Protein AF-A0A2D6USR3-F1 (afdb_monomer)

Solvent-accessible surface area (backbone atoms only — not comparable to full-atom values): 15181 Å² total; per-residue (Å²): 109,71,67,58,55,49,42,59,70,71,71,44,87,69,80,58,85,51,89,88,81,90,84,83,70,49,54,49,96,75,74,22,49,36,39,38,52,48,50,67,69,40,61,90,78,62,86,71,79,65,45,84,34,80,53,67,56,25,58,6,35,78,15,49,34,66,53,66,80,40,99,86,39,87,58,66,42,26,39,26,40,35,31,23,39,42,75,86,50,50,76,50,47,67,94,56,90,71,53,74,65,41,48,50,46,14,43,49,51,52,50,47,47,48,44,33,36,44,72,70,63,62,48,56,65,92,35,44,36,82,41,56,40,48,74,63,85,53,54,36,36,48,38,38,77,75,58,28,28,24,29,34,38,27,16,50,60,89,43,70,74,48,97,85,47,85,56,46,66,62,49,79,98,39,96,60,65,44,69,72,48,50,22,60,56,31,68,31,62,69,33,28,52,44,8,36,43,46,58,50,51,43,51,53,45,37,50,40,60,75,28,62,47,85,76,77,74,76,82,76,74,91,77,89,85,80,87,86,75,92,79,89,69,94,74,94,79,80,70,73,56,62,63,50,48,50,56,50,48,56,58,53,62,64,77,71,63,132

Structure (mmCIF, N/CA/C/O backbone):
data_AF-A0A2D6USR3-F1
#
_entry.id   AF-A0A2D6USR3-F1
#
loop_
_atom_site.group_PDB
_atom_site.id
_atom_site.type_symbol
_atom_site.label_atom_id
_atom_site.label_alt_id
_atom_site.label_comp_id
_atom_site.label_asym_id
_atom_site.label_entity_id
_atom_site.label_seq_id
_atom_site.pdbx_PDB_ins_code
_atom_site.Cartn_x
_atom_site.Cartn_y
_atom_site.Cart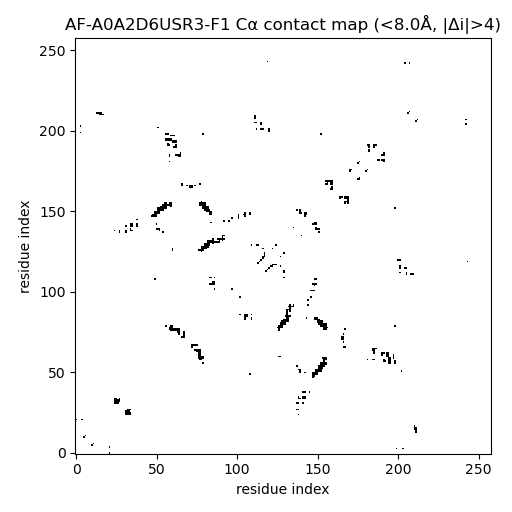n_z
_atom_site.occupancy
_atom_site.B_iso_or_equiv
_atom_site.auth_seq_id
_atom_site.auth_comp_id
_atom_site.auth_asym_id
_atom_site.auth_atom_id
_atom_site.pdbx_PDB_model_num
ATOM 1 N N . MET A 1 1 ? -7.080 -7.555 -4.052 1.00 87.19 1 MET A N 1
ATOM 2 C CA . MET A 1 1 ? -8.229 -7.788 -3.142 1.00 87.19 1 MET A CA 1
ATOM 3 C C . MET A 1 1 ? -8.674 -9.254 -3.069 1.00 87.19 1 MET A C 1
ATOM 5 O O . MET A 1 1 ? -8.482 -9.857 -2.022 1.00 87.19 1 MET A O 1
ATOM 9 N N . LEU A 1 2 ? -9.246 -9.851 -4.128 1.00 90.94 2 LEU A N 1
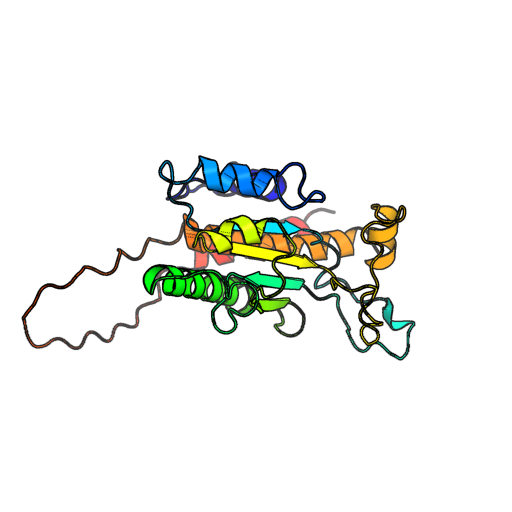ATOM 10 C CA . LEU A 1 2 ? -9.821 -11.213 -4.052 1.00 90.94 2 LEU A CA 1
ATOM 11 C C . LEU A 1 2 ? -8.812 -12.297 -3.643 1.00 90.94 2 LEU A C 1
ATOM 13 O O . LEU A 1 2 ? -9.173 -13.212 -2.912 1.00 90.94 2 LEU A O 1
ATOM 17 N N . GLU A 1 3 ? -7.549 -12.169 -4.054 1.00 91.94 3 GLU A N 1
ATOM 18 C CA . GLU A 1 3 ? -6.501 -13.113 -3.645 1.00 91.94 3 GLU A CA 1
ATOM 19 C C . GLU A 1 3 ? -6.188 -13.036 -2.142 1.00 91.94 3 GLU A C 1
ATOM 21 O O . GLU A 1 3 ? -6.011 -14.069 -1.504 1.00 91.94 3 GLU A O 1
ATOM 26 N N . LEU A 1 4 ? -6.217 -11.838 -1.541 1.00 91.81 4 LEU A N 1
ATOM 27 C CA . LEU A 1 4 ? -6.092 -11.689 -0.084 1.00 91.81 4 LEU A CA 1
ATOM 28 C C . LEU A 1 4 ? -7.293 -12.318 0.629 1.00 91.81 4 LEU A C 1
ATOM 30 O O . LEU A 1 4 ? -7.118 -13.040 1.607 1.00 91.81 4 LEU A O 1
ATOM 34 N N . ALA A 1 5 ? -8.508 -12.101 0.117 1.00 92.44 5 ALA A N 1
ATOM 35 C CA . ALA A 1 5 ? -9.708 -12.723 0.671 1.00 92.44 5 ALA A CA 1
ATOM 36 C C . ALA A 1 5 ? -9.631 -14.256 0.603 1.00 92.44 5 ALA A C 1
ATOM 38 O O . ALA A 1 5 ? -9.915 -14.930 1.592 1.00 92.44 5 ALA A O 1
ATOM 39 N N . ARG A 1 6 ? -9.187 -14.819 -0.529 1.00 93.75 6 ARG A N 1
ATOM 40 C CA . ARG A 1 6 ? -8.942 -16.260 -0.678 1.00 93.75 6 ARG A CA 1
ATOM 41 C C . ARG A 1 6 ? -7.920 -16.754 0.347 1.00 93.75 6 ARG A C 1
ATOM 43 O O . ARG A 1 6 ? -8.196 -17.723 1.045 1.00 93.75 6 ARG A O 1
ATOM 50 N N . TYR A 1 7 ? -6.779 -16.077 0.469 1.00 91.50 7 TYR A N 1
ATOM 51 C CA . TYR A 1 7 ? -5.717 -16.439 1.408 1.00 91.50 7 TYR A CA 1
ATOM 52 C C . TYR A 1 7 ? -6.221 -16.496 2.859 1.00 91.50 7 TYR A C 1
ATOM 54 O O . TYR A 1 7 ? -6.115 -17.537 3.507 1.00 91.50 7 TYR A O 1
ATOM 62 N N . PHE A 1 8 ? -6.862 -15.431 3.346 1.00 90.12 8 PHE A N 1
ATOM 63 C CA . PHE A 1 8 ? -7.345 -15.376 4.731 1.00 90.12 8 PHE A CA 1
ATOM 64 C C . PHE A 1 8 ? -8.540 -16.289 5.018 1.00 90.12 8 PHE A C 1
ATOM 66 O O . PHE A 1 8 ? -8.782 -16.618 6.173 1.00 90.12 8 PHE A O 1
ATOM 73 N N . THR A 1 9 ? -9.287 -16.718 3.999 1.00 87.62 9 THR A N 1
ATOM 74 C CA . THR A 1 9 ? -10.432 -17.626 4.190 1.00 87.62 9 THR A CA 1
ATOM 75 C C . THR A 1 9 ? -10.084 -19.101 4.018 1.00 87.62 9 THR A C 1
ATOM 77 O O . THR A 1 9 ? -10.796 -19.948 4.554 1.00 87.62 9 THR A O 1
ATOM 80 N N . GLN A 1 10 ? -9.033 -19.428 3.259 1.00 90.69 10 GLN A N 1
ATOM 81 C CA . GLN A 1 10 ? -8.719 -20.811 2.881 1.00 90.69 10 GLN A CA 1
ATOM 82 C C . GLN A 1 10 ? -7.391 -21.317 3.444 1.00 90.69 10 GLN A C 1
ATOM 84 O O . GLN A 1 10 ? -7.274 -22.509 3.711 1.00 90.69 10 GLN A O 1
ATOM 89 N N . GLU A 1 11 ? -6.400 -20.441 3.617 1.00 85.50 11 GLU A N 1
ATOM 90 C CA . GLU A 1 11 ? -5.032 -20.836 3.985 1.00 85.50 11 GLU A CA 1
ATOM 91 C C . GLU A 1 11 ? -4.722 -20.539 5.457 1.00 85.50 11 GLU A C 1
ATOM 93 O O . GLU A 1 11 ? -3.958 -21.259 6.103 1.00 85.50 11 GLU A O 1
ATOM 98 N N . VAL A 1 12 ? -5.330 -19.488 6.012 1.00 86.56 12 VAL A N 1
ATOM 99 C CA . VAL A 1 12 ? -5.170 -19.116 7.421 1.00 86.56 12 VAL A CA 1
ATOM 100 C C . VAL A 1 12 ? -6.203 -19.863 8.264 1.00 86.56 12 VAL A C 1
ATOM 102 O O . VAL A 1 12 ? -7.405 -19.659 8.136 1.00 86.56 12 VAL A O 1
ATOM 105 N N . ALA A 1 13 ? -5.728 -20.760 9.131 1.00 83.38 13 ALA A N 1
ATOM 106 C CA . ALA A 1 13 ? -6.600 -21.587 9.969 1.00 83.38 13 ALA A CA 1
ATOM 107 C C . ALA A 1 13 ? -7.171 -20.841 11.189 1.00 83.38 13 ALA A C 1
ATOM 109 O O . ALA A 1 13 ? -8.224 -21.216 11.706 1.00 83.38 13 ALA A O 1
ATOM 110 N N . ALA A 1 14 ? -6.459 -19.822 11.678 1.00 86.44 14 ALA A N 1
ATOM 111 C CA . ALA A 1 14 ? -6.910 -18.996 12.790 1.00 86.44 14 ALA A CA 1
ATOM 112 C C . ALA A 1 14 ? -8.012 -18.031 12.334 1.00 86.44 14 ALA A C 1
ATOM 114 O O . ALA A 1 14 ? -8.038 -17.608 11.183 1.00 86.44 14 ALA A O 1
ATOM 115 N N . GLN A 1 15 ? -8.912 -17.671 13.247 1.00 87.12 15 GLN A N 1
ATOM 116 C CA . GLN A 1 15 ? -9.835 -16.559 13.026 1.00 87.12 15 GLN A CA 1
ATOM 117 C C . GLN A 1 15 ? -9.154 -15.252 13.448 1.00 87.12 15 GLN A C 1
ATOM 119 O O . GLN A 1 15 ? -8.452 -15.265 14.462 1.00 87.12 15 GLN A O 1
ATOM 124 N N . PRO A 1 16 ? -9.350 -14.150 12.708 1.00 88.81 16 PRO A N 1
ATOM 125 C CA . PRO A 1 16 ? -8.831 -12.854 13.115 1.00 88.81 16 PRO A CA 1
ATOM 126 C C . PRO A 1 16 ? -9.566 -12.351 14.360 1.00 88.81 16 PRO A C 1
ATOM 128 O O . PRO A 1 16 ? -10.760 -12.599 14.540 1.00 88.81 16 PRO A O 1
ATOM 131 N N . GLU A 1 17 ? -8.869 -11.584 15.193 1.00 89.62 17 GLU A N 1
ATOM 132 C CA . GLU A 1 17 ? -9.457 -10.888 16.344 1.00 89.62 17 GLU A CA 1
ATOM 133 C C . GLU A 1 17 ? -10.339 -9.703 15.919 1.00 89.62 17 GLU A C 1
ATOM 135 O O . GLU A 1 17 ? -11.156 -9.201 16.693 1.00 89.62 17 GLU A O 1
ATOM 140 N N . VAL A 1 18 ? -10.197 -9.268 14.665 1.00 89.25 18 VAL A N 1
ATOM 141 C CA . VAL A 1 18 ? -10.906 -8.132 14.071 1.00 89.25 18 VAL A CA 1
ATOM 142 C C . VAL A 1 18 ? -11.583 -8.542 12.767 1.00 89.25 18 VAL A C 1
ATOM 144 O O . VAL A 1 18 ? -11.221 -9.522 12.121 1.00 89.25 18 VAL A O 1
ATOM 147 N N . SER A 1 19 ? -12.591 -7.782 12.347 1.00 90.88 19 SER A N 1
ATOM 148 C CA . SER A 1 19 ? -13.259 -8.049 11.071 1.00 90.88 19 SER A CA 1
ATOM 149 C C . SER A 1 19 ? -12.387 -7.613 9.895 1.00 90.88 19 SER A C 1
ATOM 151 O O . SER A 1 19 ? -11.947 -6.467 9.841 1.00 90.88 19 SER A O 1
ATOM 153 N N . LEU A 1 20 ? -12.194 -8.506 8.922 1.00 92.62 20 LEU A N 1
ATOM 154 C CA . LEU A 1 20 ? -11.570 -8.172 7.642 1.00 92.62 20 LEU A CA 1
ATOM 155 C C . LEU A 1 20 ? -12.657 -7.771 6.641 1.00 92.62 20 LEU A C 1
ATOM 157 O O . LEU A 1 20 ? -13.536 -8.572 6.319 1.00 92.62 20 LEU A O 1
ATOM 161 N N . VAL A 1 21 ? -12.598 -6.532 6.152 1.00 91.62 21 VAL A N 1
ATOM 162 C CA . VAL A 1 21 ? -13.548 -5.989 5.171 1.00 91.62 21 VAL A CA 1
ATOM 163 C C . VAL A 1 21 ? -12.823 -5.763 3.850 1.00 91.62 21 VAL A C 1
ATOM 165 O O . VAL A 1 21 ? -11.827 -5.049 3.795 1.00 91.62 21 VAL A O 1
ATOM 168 N N . PHE A 1 22 ? -13.336 -6.366 2.780 1.00 92.38 22 PHE A N 1
ATOM 169 C CA . PHE A 1 22 ? -12.824 -6.197 1.422 1.00 92.38 22 PHE A CA 1
ATOM 170 C C . PHE A 1 22 ? -13.787 -5.300 0.641 1.00 92.38 22 PHE A C 1
ATOM 172 O O . PHE A 1 22 ? -14.919 -5.704 0.375 1.00 92.38 22 PHE A O 1
ATOM 179 N N . GLY A 1 23 ? -13.349 -4.081 0.322 1.00 90.12 23 GLY A N 1
ATOM 180 C CA . GLY A 1 23 ? -14.133 -3.078 -0.400 1.00 90.12 23 GLY A CA 1
ATOM 181 C C . GLY A 1 23 ? -13.565 -2.799 -1.789 1.00 90.12 23 GLY A C 1
ATOM 182 O O . GLY A 1 23 ? -12.350 -2.782 -1.970 1.00 90.12 23 GLY A O 1
ATOM 183 N N . ALA A 1 24 ? -14.455 -2.576 -2.753 1.00 93.19 24 ALA A N 1
ATOM 184 C CA . ALA A 1 24 ? -14.132 -2.025 -4.063 1.00 93.19 24 ALA A CA 1
ATOM 185 C C . ALA A 1 24 ? -14.945 -0.739 -4.223 1.00 93.19 24 ALA A C 1
ATOM 187 O O . ALA A 1 24 ? -16.176 -0.783 -4.141 1.00 93.19 24 ALA A O 1
ATOM 188 N N . TRP A 1 25 ? -14.255 0.388 -4.363 1.00 92.44 25 TRP A N 1
ATOM 189 C CA . TRP A 1 25 ? -14.880 1.702 -4.407 1.00 92.44 25 TRP A CA 1
ATOM 190 C C . TRP A 1 25 ? -15.354 2.027 -5.818 1.00 92.44 25 TRP A C 1
ATOM 192 O O . TRP A 1 25 ? -14.704 1.682 -6.802 1.00 92.44 25 TRP A O 1
ATOM 202 N N . ASP A 1 26 ? -16.521 2.656 -5.897 1.00 93.38 26 ASP A N 1
ATOM 203 C CA . ASP A 1 26 ? -17.062 3.181 -7.145 1.00 93.38 26 ASP A CA 1
ATOM 204 C C . ASP A 1 26 ? -16.703 4.666 -7.278 1.00 93.38 26 ASP A C 1
ATOM 206 O O . ASP A 1 26 ? -16.565 5.368 -6.268 1.00 93.38 26 ASP A O 1
ATOM 210 N N . SER A 1 27 ? -16.577 5.138 -8.519 1.00 92.00 27 SER A N 1
AT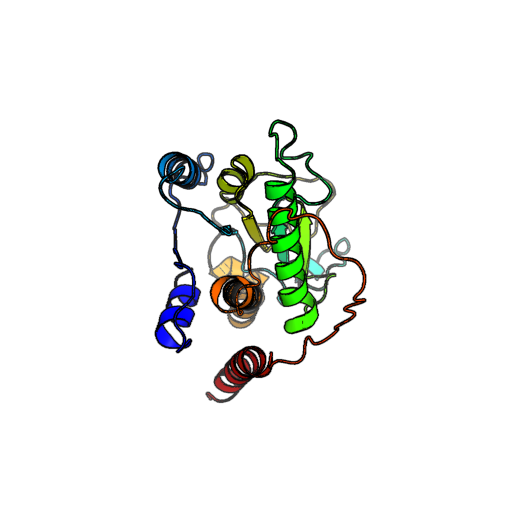OM 211 C CA . SER A 1 27 ? -16.313 6.548 -8.843 1.00 92.00 27 SER A CA 1
ATOM 212 C C . SER A 1 27 ? -15.062 7.149 -8.166 1.00 92.00 27 SER A C 1
ATOM 214 O O . SER A 1 27 ? -15.079 8.315 -7.766 1.00 92.00 27 SER A O 1
ATOM 216 N N . GLU A 1 28 ? -13.973 6.377 -8.045 1.00 91.25 28 GLU A N 1
ATOM 217 C CA . GLU A 1 28 ? -12.664 6.877 -7.575 1.00 91.25 28 GLU A CA 1
ATOM 218 C C . GLU A 1 28 ? -12.133 7.977 -8.507 1.00 91.25 28 GLU A C 1
ATOM 220 O O . GLU A 1 28 ? -11.898 9.104 -8.072 1.00 91.25 28 GLU A O 1
ATOM 225 N N . GLU A 1 29 ? -12.151 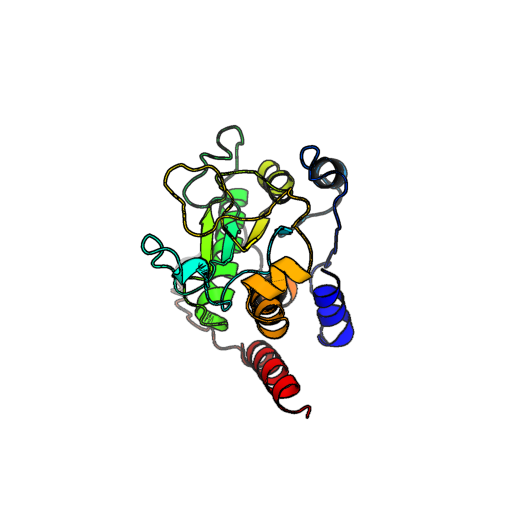7.707 -9.814 1.00 87.50 29 GLU A N 1
ATOM 226 C CA . GLU A 1 29 ? -11.702 8.620 -10.877 1.00 87.50 29 GLU A CA 1
ATOM 227 C C . GLU A 1 29 ? -12.559 9.903 -10.997 1.00 87.50 29 GLU A C 1
ATOM 229 O O . GLU A 1 29 ? -12.211 10.842 -11.713 1.00 87.50 29 GLU A O 1
ATOM 234 N N . GLU A 1 30 ? -13.694 9.967 -10.290 1.00 87.00 30 GLU A N 1
ATOM 235 C CA . GLU A 1 30 ? -14.554 11.154 -10.172 1.00 87.00 30 GLU A CA 1
ATOM 236 C C . GLU A 1 30 ? -14.403 11.858 -8.808 1.00 87.00 30 GLU A C 1
ATOM 238 O O . GLU A 1 30 ? -15.293 12.602 -8.378 1.00 87.00 30 GLU A O 1
ATOM 243 N N . GLY A 1 31 ? -13.283 11.622 -8.119 1.00 84.94 31 GLY A N 1
ATOM 244 C CA . GLY A 1 31 ? -12.919 12.270 -6.859 1.00 84.94 31 GLY A CA 1
ATOM 245 C C . GLY A 1 31 ? -13.149 11.429 -5.600 1.00 84.94 31 GLY A C 1
ATOM 246 O O . GLY A 1 31 ? -13.402 12.004 -4.542 1.00 84.94 31 GLY A O 1
ATOM 247 N N . GLY A 1 32 ? -13.087 10.096 -5.684 1.00 88.56 32 GLY A N 1
ATOM 248 C CA . GLY A 1 32 ? -13.119 9.217 -4.503 1.00 88.56 32 GLY A CA 1
ATOM 249 C C . GLY A 1 32 ? -14.494 9.089 -3.841 1.00 88.56 32 GLY A C 1
ATOM 250 O O . GLY A 1 32 ? -14.588 8.888 -2.627 1.00 88.56 32 GLY A O 1
ATOM 251 N N . GLN A 1 33 ? -15.584 9.251 -4.603 1.00 90.94 33 GLN A N 1
ATOM 252 C CA . GLN A 1 33 ? -16.932 9.391 -4.032 1.00 90.94 33 GLN A CA 1
ATOM 253 C C . GLN A 1 33 ? -17.379 8.145 -3.252 1.00 90.94 33 GLN A C 1
ATOM 255 O O . GLN A 1 33 ? -17.982 8.269 -2.183 1.00 90.94 33 GLN A O 1
ATOM 260 N N . GLY A 1 34 ? -17.072 6.941 -3.747 1.00 92.19 34 GLY A N 1
ATOM 261 C CA . GLY A 1 34 ? -17.437 5.690 -3.084 1.00 92.19 34 GLY A CA 1
ATOM 262 C C . GLY A 1 34 ? -16.781 5.530 -1.712 1.00 92.19 34 GLY A C 1
ATOM 263 O O . GLY A 1 34 ? -17.474 5.261 -0.725 1.00 92.19 34 GLY A O 1
ATOM 264 N N . ALA A 1 35 ? -15.464 5.741 -1.630 1.00 92.62 35 ALA A N 1
ATOM 265 C CA . ALA A 1 35 ? -14.731 5.686 -0.368 1.00 92.62 35 ALA A CA 1
ATOM 266 C C . ALA A 1 35 ? -15.190 6.787 0.599 1.00 92.62 35 ALA A C 1
ATOM 268 O O . ALA A 1 35 ? -15.411 6.519 1.783 1.00 92.62 35 ALA A O 1
ATOM 269 N N . GLN A 1 36 ? -15.417 8.004 0.094 1.00 91.69 36 GLN A N 1
ATOM 270 C CA . GLN A 1 36 ? -15.919 9.115 0.899 1.00 91.69 36 GLN A CA 1
ATOM 271 C C . GLN A 1 36 ? -17.281 8.796 1.532 1.00 91.69 36 GLN A C 1
ATOM 273 O O . GLN A 1 36 ? -17.434 8.902 2.750 1.00 91.69 36 GLN A O 1
ATOM 278 N N . LEU A 1 37 ? -18.252 8.339 0.737 1.00 90.88 37 LEU A N 1
ATOM 279 C CA . LEU A 1 37 ? -19.581 7.969 1.232 1.00 90.88 37 LEU A CA 1
ATOM 280 C C . LEU A 1 37 ? -19.522 6.819 2.242 1.00 90.88 37 LEU A C 1
ATOM 282 O O . LEU A 1 37 ? -20.258 6.818 3.235 1.00 90.88 37 LEU A O 1
ATOM 286 N N . PHE A 1 38 ? -18.646 5.836 2.019 1.00 90.25 38 PHE A N 1
ATOM 287 C CA . PHE A 1 38 ? -18.441 4.754 2.978 1.00 90.25 38 PHE A CA 1
ATOM 288 C C . PHE A 1 38 ? -17.947 5.291 4.317 1.00 90.25 38 PHE A C 1
ATOM 290 O O . PHE A 1 38 ? -18.542 4.997 5.351 1.00 90.25 38 PHE A O 1
ATOM 297 N N . VAL A 1 39 ? -16.899 6.110 4.311 1.00 90.31 39 VAL A N 1
ATOM 298 C CA . VAL A 1 39 ? -16.333 6.666 5.540 1.00 90.31 39 VAL A CA 1
ATOM 299 C C . VAL A 1 39 ? -17.355 7.547 6.266 1.00 90.31 39 VAL A C 1
ATOM 301 O O . VAL A 1 39 ? -17.523 7.426 7.480 1.00 90.31 39 VAL A O 1
ATOM 304 N N . GLU A 1 40 ? -18.084 8.394 5.542 1.00 86.94 40 GLU A N 1
ATOM 305 C CA . GLU A 1 40 ? -19.122 9.259 6.110 1.00 86.94 40 GLU A CA 1
ATOM 306 C C . GLU A 1 40 ? -20.278 8.463 6.736 1.00 86.94 40 GLU A C 1
ATOM 308 O O . GLU A 1 40 ? -20.765 8.831 7.806 1.00 86.94 40 GLU A O 1
ATOM 313 N N . SER A 1 41 ? -20.687 7.351 6.118 1.00 82.88 41 SER A N 1
ATOM 314 C CA . SER A 1 41 ? -21.786 6.502 6.606 1.00 82.88 41 SER A CA 1
ATOM 315 C C . SER A 1 41 ? -21.373 5.496 7.689 1.00 82.88 41 SER A C 1
ATOM 317 O O . SER A 1 41 ? -22.182 5.143 8.553 1.00 82.88 41 SER A O 1
ATOM 319 N N . ALA A 1 42 ? -20.118 5.038 7.676 1.00 73.94 42 ALA A N 1
ATOM 320 C CA . ALA A 1 42 ? -19.572 4.108 8.662 1.00 73.94 42 ALA A CA 1
ATOM 321 C C . ALA A 1 42 ? -19.245 4.790 10.000 1.00 73.94 42 ALA A C 1
ATOM 323 O O . ALA A 1 42 ? -19.213 4.119 11.040 1.00 73.94 42 ALA A O 1
ATOM 324 N N . ARG A 1 43 ? -19.026 6.114 9.996 1.00 64.75 43 ARG A N 1
ATOM 325 C CA . ARG A 1 43 ? -18.737 6.908 11.200 1.00 64.75 43 ARG A CA 1
ATOM 326 C C . ARG A 1 43 ? -19.767 6.633 12.303 1.00 64.75 43 ARG A C 1
ATOM 328 O O . ARG A 1 43 ? -20.957 6.890 12.156 1.00 64.75 43 ARG A O 1
ATOM 335 N N . GLY A 1 44 ? -19.276 6.122 13.434 1.00 63.66 44 GLY A N 1
ATOM 336 C CA . GLY A 1 44 ? -20.071 5.834 14.634 1.00 63.66 44 GLY A CA 1
ATOM 337 C C . GLY A 1 44 ? -20.673 4.427 14.709 1.00 63.66 44 GLY A C 1
ATOM 338 O O . GLY A 1 44 ? -21.125 4.040 15.783 1.00 63.66 44 GLY A O 1
ATOM 339 N N . ASN A 1 45 ? -20.631 3.647 13.623 1.00 73.31 45 ASN A N 1
ATOM 340 C CA . ASN A 1 45 ? -21.171 2.280 13.581 1.00 73.31 45 ASN A CA 1
ATOM 341 C C . ASN A 1 45 ? -20.087 1.195 13.671 1.00 73.31 45 ASN A C 1
ATOM 343 O O . ASN A 1 45 ? -20.388 0.059 14.034 1.00 73.31 45 ASN A O 1
ATOM 347 N N . ALA A 1 46 ? -18.835 1.534 13.356 1.00 77.75 46 ALA A N 1
ATOM 348 C CA . ALA A 1 46 ? -17.692 0.638 13.471 1.00 77.75 46 ALA A CA 1
ATOM 349 C C . ALA A 1 46 ? -16.396 1.419 13.735 1.00 77.75 46 ALA A C 1
ATOM 351 O O . ALA A 1 46 ? -16.254 2.572 13.323 1.00 77.75 46 ALA A O 1
ATOM 352 N N . THR A 1 47 ? -15.437 0.769 14.394 1.00 86.25 47 THR A N 1
ATOM 353 C CA . THR A 1 47 ? -14.061 1.261 14.523 1.00 86.25 47 THR A CA 1
ATOM 354 C C . THR A 1 47 ? -13.214 0.615 13.435 1.00 86.25 47 THR A C 1
ATOM 356 O O . THR A 1 47 ? -13.015 -0.598 13.444 1.00 86.25 47 THR A O 1
ATOM 359 N N . VAL A 1 48 ? -12.723 1.419 12.493 1.00 89.88 48 VAL A N 1
ATOM 360 C CA . VAL A 1 48 ? -11.796 0.966 11.449 1.00 89.88 48 VAL A C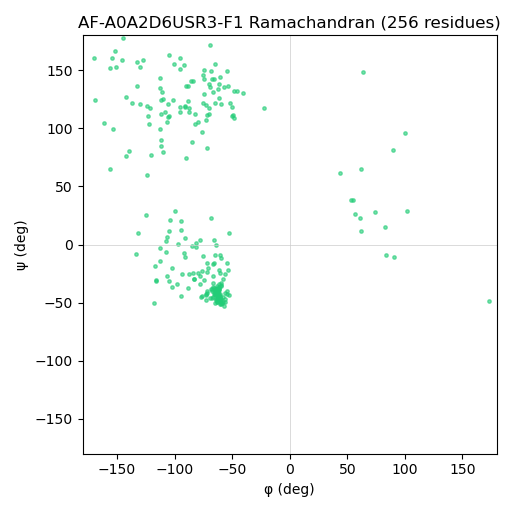A 1
ATOM 361 C C . VAL A 1 48 ? -10.372 1.163 11.960 1.00 89.88 48 VAL A C 1
ATOM 363 O O . VAL A 1 48 ? -9.986 2.288 12.266 1.00 89.88 48 VAL A O 1
ATOM 366 N N . LEU A 1 49 ? -9.608 0.075 12.078 1.00 91.44 49 LEU A N 1
ATOM 367 C CA . LEU A 1 49 ? -8.233 0.124 12.590 1.00 91.44 49 LEU A CA 1
ATOM 368 C C . LEU A 1 49 ? -7.243 0.658 11.558 1.00 91.44 49 LEU A C 1
ATOM 370 O O . LEU A 1 49 ? -6.390 1.475 11.890 1.00 91.44 49 LEU A O 1
ATOM 374 N N . ALA A 1 50 ? -7.361 0.183 10.321 1.00 94.75 50 ALA A N 1
ATOM 375 C CA . ALA A 1 50 ? -6.539 0.620 9.209 1.00 94.75 50 ALA A CA 1
ATOM 376 C C . ALA A 1 50 ? -7.258 0.381 7.876 1.00 94.75 50 ALA A C 1
ATOM 378 O O . ALA A 1 50 ? -8.056 -0.553 7.751 1.00 94.75 50 ALA A O 1
ATOM 379 N N . ASN A 1 51 ? -6.940 1.197 6.875 1.00 96.06 51 ASN A N 1
ATOM 380 C CA . ASN A 1 51 ? -7.300 0.973 5.479 1.00 96.06 51 ASN A CA 1
ATOM 381 C C . ASN A 1 51 ? -6.045 0.643 4.652 1.00 96.06 51 ASN A C 1
ATOM 383 O O . ASN A 1 51 ? -5.032 1.327 4.749 1.00 96.06 51 ASN A O 1
ATOM 387 N N . LEU A 1 52 ? -6.113 -0.417 3.847 1.00 96.81 52 LEU A N 1
ATOM 388 C CA . LEU A 1 52 ? -5.070 -0.776 2.890 1.00 96.81 52 LEU A CA 1
ATOM 389 C C . LEU A 1 52 ? -5.660 -0.582 1.492 1.00 96.81 52 LEU A C 1
ATOM 391 O O . LEU A 1 52 ? -6.429 -1.423 1.019 1.00 96.81 52 LEU A O 1
ATOM 395 N N . ASN A 1 53 ? -5.341 0.549 0.876 1.00 95.81 53 ASN A N 1
ATOM 396 C CA . ASN A 1 53 ? -5.773 0.924 -0.458 1.00 95.81 53 ASN A CA 1
ATOM 397 C C . ASN A 1 53 ? -4.766 0.440 -1.504 1.00 95.81 53 ASN A C 1
ATOM 399 O O . ASN A 1 53 ? -3.555 0.572 -1.327 1.00 95.81 53 ASN A O 1
ATOM 403 N N . PHE A 1 54 ? -5.267 -0.109 -2.603 1.00 94.56 54 PHE A N 1
ATOM 404 C CA . PHE A 1 54 ? -4.446 -0.633 -3.688 1.00 94.56 54 PHE A CA 1
ATOM 405 C C . PHE A 1 54 ? -4.837 0.069 -4.973 1.00 94.56 54 PHE A C 1
ATOM 407 O O . PHE A 1 54 ? -5.912 -0.202 -5.503 1.00 94.56 54 PHE A O 1
ATOM 414 N N . ASP A 1 55 ? -3.951 0.909 -5.489 1.00 91.19 55 ASP A N 1
ATOM 415 C CA . ASP A 1 55 ? -4.179 1.595 -6.750 1.00 91.19 55 ASP A CA 1
ATOM 416 C C . ASP A 1 55 ? -2.861 1.689 -7.528 1.00 91.19 55 ASP A C 1
ATOM 418 O O . ASP A 1 55 ? -1.824 2.082 -6.998 1.00 91.19 55 ASP A O 1
ATOM 422 N N . MET A 1 56 ? -2.904 1.229 -8.778 1.00 87.44 56 MET A N 1
ATOM 423 C CA . MET A 1 56 ? -1.750 1.090 -9.672 1.00 87.44 56 MET A CA 1
ATOM 424 C C . MET A 1 56 ? -0.587 0.219 -9.142 1.00 87.44 56 MET A C 1
ATOM 426 O O . MET A 1 56 ? 0.556 0.381 -9.558 1.00 87.44 56 MET A O 1
ATOM 430 N N . PHE A 1 57 ? -0.820 -0.750 -8.253 1.00 82.50 57 PHE A N 1
ATOM 431 C CA . PHE A 1 57 ? 0.244 -1.649 -7.773 1.00 82.50 57 PHE A CA 1
ATOM 432 C C . PHE A 1 57 ? 0.402 -2.877 -8.685 1.00 82.50 57 PHE A C 1
ATOM 434 O O . PHE A 1 57 ? -0.529 -3.655 -8.829 1.00 82.50 57 PHE A O 1
ATOM 441 N N . GLY A 1 58 ? 1.559 -3.067 -9.322 1.00 84.81 58 GLY A N 1
ATOM 442 C CA . GLY A 1 58 ? 1.807 -4.226 -10.192 1.00 84.81 58 GLY A CA 1
ATOM 443 C C . GLY A 1 58 ? 3.137 -4.147 -10.936 1.00 84.81 58 GLY A C 1
ATOM 444 O O . GLY A 1 58 ? 3.926 -5.089 -10.885 1.00 84.81 58 GLY A O 1
ATOM 445 N N . LEU A 1 59 ? 3.435 -3.005 -11.566 1.00 88.81 59 LEU A N 1
ATOM 446 C CA . LEU A 1 59 ? 4.814 -2.674 -11.947 1.00 88.81 59 LEU A CA 1
ATOM 447 C C . LEU A 1 59 ? 5.488 -2.029 -10.740 1.00 88.81 59 LEU A C 1
ATOM 449 O O . LEU A 1 59 ? 5.414 -0.827 -10.514 1.00 88.81 59 LEU A O 1
ATOM 453 N N . SER A 1 60 ? 6.063 -2.886 -9.918 1.00 90.62 60 SER A N 1
ATOM 454 C CA . SER A 1 60 ? 6.705 -2.553 -8.655 1.00 90.62 60 SER A CA 1
ATOM 455 C C . SER A 1 60 ? 7.791 -3.584 -8.378 1.00 90.62 60 SER A C 1
ATOM 457 O O . SER A 1 60 ? 7.821 -4.639 -9.021 1.00 90.62 60 SER A O 1
ATOM 459 N N . TYR A 1 61 ? 8.680 -3.315 -7.425 1.00 92.88 61 TYR A N 1
ATOM 460 C CA . TYR A 1 61 ? 9.741 -4.245 -7.044 1.00 92.88 61 TYR A CA 1
ATOM 461 C C . TYR A 1 61 ? 9.200 -5.683 -6.871 1.00 92.88 61 TYR A C 1
ATOM 463 O O . TYR A 1 61 ? 8.169 -5.866 -6.213 1.00 92.88 61 TYR A O 1
ATOM 471 N N . PRO A 1 62 ? 9.841 -6.718 -7.451 1.00 94.19 62 PRO A N 1
ATOM 472 C CA . PRO A 1 62 ? 11.173 -6.738 -8.064 1.00 94.19 62 PRO A CA 1
ATOM 473 C C . PRO A 1 62 ? 11.160 -6.638 -9.599 1.00 94.19 62 PRO A C 1
ATOM 475 O O . PRO A 1 62 ? 12.035 -7.196 -10.263 1.00 94.19 62 PRO A O 1
ATOM 478 N N . VAL A 1 63 ? 10.155 -5.996 -10.201 1.00 90.75 63 VAL A N 1
ATOM 479 C CA . VAL A 1 63 ? 10.110 -5.833 -11.659 1.00 90.75 63 VAL A CA 1
ATOM 480 C C . VAL A 1 63 ? 11.283 -4.953 -12.107 1.00 90.75 63 VAL A C 1
ATOM 482 O O . VAL A 1 63 ? 11.370 -3.810 -11.656 1.00 90.75 63 VAL A O 1
ATOM 485 N N . PRO A 1 64 ? 12.178 -5.436 -12.994 1.00 86.69 64 PRO A N 1
ATOM 486 C CA . PRO A 1 64 ? 13.276 -4.618 -13.493 1.00 86.69 64 PRO A CA 1
ATOM 487 C C . PRO A 1 64 ? 12.736 -3.412 -14.255 1.00 86.69 64 PRO A C 1
ATOM 489 O O . PRO A 1 64 ? 11.872 -3.577 -15.126 1.00 86.69 64 PRO A O 1
ATOM 492 N N . ASN A 1 65 ? 13.272 -2.226 -13.983 1.00 78.38 65 ASN A N 1
ATOM 493 C CA . ASN A 1 65 ? 12.920 -1.049 -14.755 1.00 78.38 65 ASN A CA 1
ATOM 494 C C . ASN A 1 65 ? 13.638 -1.110 -16.115 1.00 78.38 65 ASN A C 1
ATOM 496 O O . ASN A 1 65 ? 14.819 -0.799 -16.295 1.00 78.38 65 ASN A O 1
ATOM 500 N N . ARG A 1 66 ? 12.904 -1.588 -17.124 1.00 66.69 66 ARG A N 1
ATOM 501 C CA . ARG A 1 66 ? 13.394 -1.688 -18.506 1.00 66.69 66 ARG A CA 1
ATOM 502 C C . ARG A 1 66 ? 13.388 -0.344 -19.241 1.00 66.69 66 ARG A C 1
ATOM 504 O O . ARG A 1 66 ? 13.784 -0.308 -20.406 1.00 66.69 66 ARG A O 1
ATOM 511 N N . ALA A 1 67 ? 13.035 0.759 -18.566 1.00 55.22 67 ALA A N 1
ATOM 512 C CA . ALA A 1 67 ? 13.333 2.114 -19.031 1.00 55.22 67 ALA A CA 1
ATOM 513 C C . ALA A 1 67 ? 14.848 2.405 -19.107 1.00 55.22 67 ALA A C 1
ATOM 515 O O . ALA A 1 67 ? 15.238 3.444 -19.634 1.00 55.22 67 ALA A O 1
ATOM 516 N N . SER A 1 68 ? 15.705 1.440 -18.742 1.00 44.78 68 SER A N 1
ATOM 517 C CA . SER A 1 68 ? 17.147 1.362 -19.050 1.00 44.78 68 SER A CA 1
ATOM 518 C C . SER A 1 68 ? 17.543 1.493 -20.542 1.00 44.78 68 SER A C 1
ATOM 520 O O . SER A 1 68 ? 18.707 1.311 -20.899 1.00 44.78 68 SER A O 1
ATOM 522 N N . LEU A 1 69 ? 16.615 1.857 -21.435 1.00 45.03 69 LEU A N 1
ATOM 523 C CA . LEU A 1 69 ? 16.900 2.342 -22.792 1.00 45.03 69 LEU A CA 1
ATOM 524 C C . LEU A 1 69 ? 17.031 3.876 -22.883 1.00 45.03 69 LEU A C 1
ATOM 526 O O . LEU A 1 69 ? 17.436 4.379 -23.933 1.00 45.03 69 LEU A O 1
ATOM 530 N N . SER A 1 70 ? 16.731 4.619 -21.811 1.00 50.91 70 SER A N 1
ATOM 531 C CA . SER A 1 70 ? 17.031 6.047 -21.688 1.00 50.91 70 SER A CA 1
ATOM 532 C C . SER A 1 70 ? 18.282 6.243 -20.819 1.00 50.91 70 SER A C 1
ATOM 534 O O . SER A 1 70 ? 18.289 5.807 -19.671 1.00 50.91 70 SER A O 1
ATOM 536 N N . PRO A 1 71 ? 19.339 6.926 -21.299 1.00 53.62 71 PRO A N 1
ATOM 537 C CA . PRO A 1 71 ? 20.529 7.240 -20.497 1.00 53.62 71 PRO A CA 1
ATOM 538 C C . PRO A 1 71 ? 20.265 8.214 -19.330 1.00 53.62 71 PRO A C 1
ATOM 540 O O . PRO A 1 71 ? 21.211 8.620 -18.662 1.00 53.62 71 PRO A O 1
ATOM 543 N N . LEU A 1 72 ? 19.007 8.611 -19.111 1.00 54.00 72 LEU A N 1
ATOM 544 C CA . LEU A 1 72 ? 18.566 9.499 -18.035 1.00 54.00 72 LEU A CA 1
ATOM 545 C C . LEU A 1 72 ? 18.011 8.746 -16.815 1.00 54.00 72 LEU A C 1
ATOM 547 O O . LEU A 1 72 ? 17.609 9.405 -15.866 1.00 54.00 72 LEU A O 1
ATOM 551 N N . CYS A 1 73 ? 17.988 7.407 -16.839 1.00 63.56 73 CYS A N 1
ATOM 552 C CA . CYS A 1 73 ? 17.353 6.592 -15.803 1.00 63.56 73 CYS A CA 1
ATOM 553 C C . CYS A 1 73 ? 18.315 5.590 -15.181 1.00 63.56 73 CYS A C 1
ATOM 555 O O . CYS A 1 73 ? 18.855 4.726 -15.874 1.00 63.56 73 CYS A O 1
ATOM 557 N N . ASP A 1 74 ? 18.528 5.729 -13.875 1.00 66.44 74 ASP A N 1
ATOM 558 C CA . ASP A 1 74 ? 19.442 4.929 -13.056 1.00 66.44 74 ASP A CA 1
ATOM 559 C C . ASP A 1 74 ? 18.721 3.948 -12.114 1.00 66.44 74 ASP A C 1
ATOM 561 O O . ASP A 1 74 ? 19.374 3.208 -11.377 1.00 66.44 74 ASP A O 1
ATOM 565 N N . GLU A 1 75 ? 17.389 3.879 -12.175 1.00 77.38 75 GLU A N 1
ATOM 566 C CA . GLU A 1 75 ? 16.591 2.934 -11.396 1.00 77.38 75 GLU A CA 1
ATOM 567 C C . GLU A 1 75 ? 16.687 1.510 -11.967 1.00 77.38 75 GLU A C 1
ATOM 569 O O . GLU A 1 75 ? 16.362 1.259 -13.128 1.00 77.38 75 GLU A O 1
ATOM 574 N N . GLU A 1 76 ? 17.140 0.552 -11.153 1.00 84.06 76 GLU A N 1
ATOM 575 C CA . GLU A 1 76 ? 17.269 -0.857 -11.552 1.00 84.06 76 GLU A CA 1
ATOM 576 C C . GLU A 1 76 ? 15.914 -1.580 -11.528 1.00 84.06 76 GLU A C 1
ATOM 578 O O . GLU A 1 76 ? 15.639 -2.444 -12.369 1.00 84.06 76 GLU A O 1
ATOM 583 N N . PHE A 1 77 ? 15.043 -1.201 -10.593 1.00 88.50 77 PHE A N 1
ATOM 584 C CA . PHE A 1 77 ? 13.718 -1.778 -10.396 1.00 88.50 77 PHE A CA 1
ATOM 585 C C . PHE A 1 77 ? 12.658 -0.686 -10.320 1.00 88.50 77 PHE A C 1
ATOM 587 O O . PHE A 1 77 ? 12.943 0.423 -9.881 1.00 88.50 77 PHE A O 1
ATOM 594 N N . PHE A 1 78 ? 11.429 -1.029 -10.707 1.00 87.50 78 PHE A N 1
ATOM 595 C CA . PHE A 1 78 ? 10.279 -0.175 -10.424 1.00 87.50 78 PHE A CA 1
ATOM 596 C C . PHE A 1 78 ? 10.098 -0.027 -8.920 1.00 87.50 78 PHE A C 1
ATOM 598 O O . PHE A 1 78 ? 10.165 -1.020 -8.182 1.00 87.50 78 PHE A O 1
ATOM 605 N N . LYS A 1 79 ? 9.793 1.186 -8.469 1.00 89.31 79 LYS A N 1
ATOM 606 C CA . LYS A 1 79 ? 9.511 1.416 -7.053 1.00 89.31 79 LYS A CA 1
ATOM 607 C C . LYS A 1 79 ? 8.122 0.917 -6.658 1.00 89.31 79 LYS A C 1
ATOM 609 O O . LYS A 1 79 ? 7.163 0.949 -7.430 1.00 89.31 79 LYS A O 1
ATOM 614 N N . LEU A 1 80 ? 8.023 0.430 -5.424 1.00 93.00 80 LEU A N 1
ATOM 615 C CA . LEU A 1 80 ? 6.769 0.258 -4.703 1.00 93.00 80 LEU A CA 1
ATOM 616 C C . LEU A 1 80 ? 6.684 1.347 -3.641 1.00 93.00 80 LEU A C 1
ATOM 618 O O . LEU A 1 80 ? 7.401 1.296 -2.644 1.00 93.00 80 LEU A O 1
ATOM 622 N N . TYR A 1 81 ? 5.784 2.296 -3.830 1.00 93.44 81 TYR A N 1
ATOM 623 C CA . TYR A 1 81 ? 5.468 3.282 -2.817 1.00 93.44 81 TYR A CA 1
ATOM 624 C C . TYR A 1 81 ? 4.366 2.775 -1.899 1.00 93.44 81 TYR A C 1
ATOM 626 O O . TYR A 1 81 ? 3.360 2.204 -2.326 1.00 93.44 81 TYR A O 1
ATOM 634 N N . LEU A 1 82 ? 4.583 3.002 -0.613 1.00 95.94 82 LEU A N 1
ATOM 635 C CA . LEU A 1 82 ? 3.672 2.710 0.475 1.00 95.94 82 LEU A CA 1
ATOM 636 C C . LEU A 1 82 ? 3.389 4.047 1.164 1.00 95.94 82 LEU A C 1
ATOM 638 O O . LEU A 1 82 ? 3.974 4.369 2.206 1.00 95.94 82 LEU A O 1
ATOM 642 N N . TYR A 1 83 ? 2.539 4.855 0.529 1.00 95.69 83 TYR A N 1
ATOM 643 C CA . TYR A 1 83 ? 2.123 6.148 1.065 1.00 95.69 83 TYR A CA 1
ATOM 644 C C . TYR A 1 83 ? 1.229 5.898 2.269 1.00 95.69 83 TYR A C 1
ATOM 646 O O . TYR A 1 83 ? 0.137 5.357 2.116 1.00 95.69 83 TYR A O 1
ATOM 654 N N . THR A 1 84 ? 1.674 6.233 3.472 1.00 96.81 84 THR A N 1
ATOM 655 C CA . THR A 1 84 ? 0.846 6.039 4.669 1.00 96.81 84 THR A CA 1
ATOM 656 C C . THR A 1 84 ? 0.293 7.353 5.166 1.00 96.81 84 THR A C 1
ATOM 658 O O . THR A 1 84 ? 0.844 8.415 4.889 1.00 96.81 84 THR A O 1
ATOM 661 N N . SER A 1 85 ? -0.738 7.265 6.005 1.00 97.62 85 SER A N 1
ATOM 662 C CA . SER A 1 85 ? -1.124 8.350 6.902 1.00 97.62 85 SER A CA 1
ATOM 663 C C . SER A 1 85 ? 0.125 9.017 7.497 1.00 97.62 85 SER A C 1
ATOM 665 O O . SER A 1 85 ? 1.005 8.284 7.973 1.00 97.62 85 SER A O 1
ATOM 667 N N . PRO A 1 86 ? 0.218 10.355 7.447 1.00 97.12 86 PRO A N 1
ATOM 668 C CA . PRO A 1 86 ? 1.461 11.065 7.705 1.00 97.12 86 PRO A CA 1
ATOM 669 C C . PRO A 1 86 ? 1.928 10.909 9.153 1.00 97.12 86 PRO A C 1
ATOM 671 O O . PRO A 1 86 ? 1.116 10.903 10.085 1.00 97.12 86 PRO A O 1
ATOM 674 N N . VAL A 1 87 ? 3.242 10.797 9.344 1.00 97.38 87 VAL A N 1
ATOM 675 C CA . VAL A 1 87 ? 3.877 10.757 10.671 1.00 97.38 87 VAL A CA 1
ATOM 676 C C . VAL A 1 87 ? 4.802 11.946 10.916 1.00 97.38 87 VAL A C 1
ATOM 678 O O . VAL A 1 87 ? 4.904 12.401 12.057 1.00 97.38 87 VAL A O 1
ATOM 681 N N . GLU A 1 88 ? 5.415 12.485 9.865 1.00 95.81 88 GLU A N 1
ATOM 682 C CA . GLU A 1 88 ? 6.339 13.617 9.915 1.00 95.81 88 GLU A CA 1
ATOM 683 C C . GLU A 1 88 ? 5.803 14.807 9.115 1.00 95.81 88 GLU A C 1
ATOM 685 O O . GLU A 1 88 ? 5.707 15.913 9.656 1.00 95.81 88 GLU A O 1
ATOM 690 N N . ASP A 1 89 ? 5.398 14.583 7.863 1.00 95.62 89 ASP A N 1
ATOM 691 C CA . ASP A 1 89 ? 4.912 15.626 6.961 1.00 95.62 89 ASP A CA 1
ATOM 692 C C . ASP A 1 89 ? 3.395 15.549 6.756 1.00 95.62 89 ASP A C 1
ATOM 694 O O . ASP A 1 89 ? 2.868 14.713 6.031 1.00 95.62 89 ASP A O 1
ATOM 698 N N . PHE A 1 90 ? 2.679 16.479 7.387 1.00 95.81 90 PHE A N 1
ATOM 699 C CA . PHE A 1 90 ? 1.225 16.610 7.287 1.00 95.81 90 PHE A CA 1
ATOM 700 C C . PHE A 1 90 ? 0.788 17.623 6.217 1.00 95.81 90 PHE A C 1
ATOM 702 O O . PHE A 1 90 ? -0.374 18.027 6.221 1.00 95.81 90 PHE A O 1
ATOM 709 N N . SER A 1 91 ? 1.680 18.078 5.332 1.00 94.62 91 SER A N 1
ATOM 710 C CA . SER A 1 91 ? 1.387 19.132 4.348 1.00 94.62 91 SER A CA 1
ATOM 711 C C . SER A 1 91 ? 0.160 18.831 3.478 1.00 94.62 91 SER A C 1
ATOM 713 O O . SER A 1 91 ? -0.677 19.717 3.304 1.00 94.62 91 SER A O 1
ATOM 715 N N . GLY A 1 92 ? -0.024 17.579 3.045 1.00 91.38 92 GLY A N 1
ATOM 716 C CA . GLY A 1 92 ? -1.219 17.134 2.308 1.00 91.38 92 GLY A CA 1
ATOM 717 C C . GLY A 1 92 ? -2.523 17.157 3.120 1.00 91.38 92 GLY A C 1
ATOM 718 O O . GLY A 1 92 ? -3.617 17.153 2.563 1.00 91.38 92 GLY A O 1
ATOM 719 N N . TYR A 1 93 ? -2.433 17.230 4.448 1.00 95.19 93 TYR A N 1
ATOM 720 C CA . TYR A 1 93 ? -3.566 17.190 5.375 1.00 95.19 93 TYR A CA 1
ATOM 721 C C . TYR A 1 93 ? -3.603 18.404 6.318 1.00 95.19 93 TYR A C 1
ATOM 723 O O . TYR A 1 93 ? -4.166 18.320 7.409 1.00 95.19 93 TYR A O 1
ATOM 731 N N . ALA A 1 94 ? -3.026 19.538 5.909 1.00 93.50 94 ALA A N 1
ATOM 732 C CA . ALA A 1 94 ? -2.873 20.726 6.754 1.00 93.50 94 ALA A CA 1
ATOM 733 C C . ALA A 1 94 ? -4.203 21.329 7.258 1.00 93.50 94 ALA A C 1
ATOM 735 O O . ALA A 1 94 ? -4.222 21.968 8.308 1.00 93.50 94 ALA A O 1
ATOM 736 N N . ASP A 1 95 ? -5.307 21.097 6.543 1.00 94.44 95 ASP A N 1
ATOM 737 C CA . ASP A 1 95 ? -6.650 21.569 6.914 1.00 94.44 95 ASP A CA 1
ATOM 738 C C . ASP A 1 95 ? -7.353 20.681 7.964 1.00 94.44 95 ASP A C 1
ATOM 740 O O . ASP A 1 95 ? -8.476 20.979 8.379 1.00 94.44 95 ASP A O 1
ATOM 744 N N . TYR A 1 96 ? -6.718 19.586 8.397 1.00 93.31 96 TYR A N 1
ATOM 745 C CA . TYR A 1 96 ? -7.295 18.609 9.321 1.00 93.31 96 TYR A CA 1
ATOM 746 C C . TYR A 1 96 ? -6.576 18.618 10.672 1.00 93.31 96 TYR A C 1
ATOM 748 O O . TYR A 1 96 ? -5.349 18.585 10.762 1.00 93.31 96 TYR A O 1
ATOM 756 N N . GLU A 1 97 ? -7.357 18.609 11.752 1.00 92.50 97 GLU A N 1
ATOM 757 C CA . GLU A 1 97 ? -6.830 18.488 13.109 1.00 92.50 97 GLU A CA 1
ATOM 758 C C . GLU A 1 97 ? -6.871 17.031 13.578 1.00 92.50 97 GLU A C 1
ATOM 760 O O . GLU A 1 97 ? -7.936 16.429 13.714 1.00 92.50 97 GLU A O 1
ATOM 765 N N . TYR A 1 98 ? -5.693 16.481 13.873 1.00 95.69 98 TYR A N 1
ATOM 766 C CA . TYR A 1 98 ? -5.536 15.145 14.445 1.00 95.69 98 TYR A CA 1
ATOM 767 C C . TYR A 1 98 ? -5.063 15.241 15.888 1.00 95.69 98 TYR A C 1
ATOM 769 O O . TYR A 1 98 ? -4.018 15.844 16.167 1.00 95.69 98 TYR A O 1
ATOM 777 N N . ASP A 1 99 ? -5.809 14.612 16.794 1.00 95.62 99 ASP A N 1
ATOM 778 C CA . ASP A 1 99 ? -5.422 14.507 18.195 1.00 95.62 99 ASP A CA 1
ATOM 779 C C . ASP A 1 99 ? -4.209 13.579 18.394 1.00 95.62 99 ASP A C 1
ATOM 781 O O . ASP A 1 99 ? -3.735 12.891 17.483 1.00 95.62 99 ASP A O 1
ATOM 785 N N . ASN A 1 100 ? -3.679 13.563 19.619 1.00 96.69 100 ASN A N 1
ATOM 786 C CA . ASN A 1 100 ? -2.495 12.769 19.946 1.00 96.69 100 ASN A CA 1
ATOM 787 C C . ASN A 1 100 ? -2.716 11.265 19.735 1.00 96.69 100 ASN A C 1
ATOM 789 O O . ASN A 1 100 ? -1.777 10.568 19.358 1.00 96.69 100 ASN A O 1
ATOM 793 N N . GLN A 1 101 ? -3.933 10.765 19.970 1.00 95.62 101 GLN A N 1
ATOM 794 C CA . GLN A 1 101 ? -4.235 9.348 19.799 1.00 95.62 101 GLN A CA 1
ATOM 795 C C . GLN A 1 101 ? -4.265 8.967 18.318 1.00 95.62 101 GLN A C 1
ATOM 797 O O . GLN A 1 101 ? -3.710 7.941 17.939 1.00 95.62 101 GLN A O 1
ATOM 802 N N . THR A 1 102 ? -4.855 9.807 17.474 1.00 95.69 102 THR A N 1
ATOM 803 C CA . THR A 1 102 ? -4.900 9.630 16.020 1.00 95.69 102 THR A CA 1
ATOM 804 C C . THR A 1 102 ? -3.494 9.626 15.437 1.00 95.69 102 THR A C 1
ATOM 806 O O . THR A 1 102 ? -3.127 8.705 14.712 1.00 95.69 102 THR A O 1
ATOM 809 N N . ARG A 1 103 ? -2.659 10.592 15.840 1.00 97.19 103 ARG A N 1
ATOM 810 C CA . ARG A 1 103 ? -1.244 10.640 15.442 1.00 97.19 103 ARG A CA 1
ATOM 811 C C . ARG A 1 103 ? -0.480 9.400 15.907 1.00 97.19 103 ARG A C 1
ATOM 813 O O . ARG A 1 103 ? 0.275 8.824 15.133 1.00 97.19 103 ARG A O 1
ATOM 820 N N . ALA A 1 104 ? -0.719 8.943 17.138 1.00 97.19 104 ALA A N 1
ATOM 821 C CA . ALA A 1 104 ? -0.125 7.705 17.635 1.00 97.19 104 ALA A CA 1
ATOM 822 C C . ALA A 1 104 ? -0.574 6.482 16.817 1.00 97.19 104 ALA A C 1
ATOM 824 O O . ALA A 1 104 ? 0.246 5.612 16.535 1.00 97.19 104 ALA A O 1
ATOM 825 N N . ASN A 1 105 ? -1.839 6.424 16.391 1.00 96.94 105 ASN A N 1
ATOM 826 C CA . ASN A 1 105 ? -2.350 5.359 15.526 1.00 96.94 105 ASN A CA 1
ATOM 827 C C . ASN A 1 105 ? -1.694 5.386 14.134 1.00 96.94 105 ASN A C 1
ATOM 829 O O . ASN A 1 105 ? -1.325 4.326 13.631 1.00 96.94 105 ASN A O 1
ATOM 833 N N . PHE A 1 106 ? -1.480 6.569 13.544 1.00 98.19 106 PHE A N 1
ATOM 834 C CA . PHE A 1 106 ? -0.727 6.713 12.288 1.00 98.19 106 PHE A CA 1
ATOM 835 C C . PHE A 1 106 ? 0.706 6.188 12.442 1.00 98.19 106 PHE A C 1
ATOM 837 O O . PHE A 1 106 ? 1.154 5.362 11.647 1.00 98.19 106 PHE A O 1
ATOM 844 N N . SER A 1 107 ? 1.398 6.575 13.521 1.00 97.88 107 SER A N 1
ATOM 845 C CA . SER A 1 107 ? 2.747 6.076 13.817 1.00 97.88 107 SER A CA 1
ATOM 846 C C . SER A 1 107 ? 2.788 4.567 14.068 1.00 97.88 107 SER A C 1
ATOM 848 O O . SER A 1 107 ? 3.734 3.905 13.647 1.00 97.88 107 SER A O 1
ATOM 850 N N . MET A 1 108 ? 1.775 4.002 14.733 1.00 96.94 108 MET A N 1
ATOM 851 C CA . MET A 1 108 ? 1.680 2.555 14.954 1.00 96.94 108 MET A CA 1
ATOM 852 C C . MET A 1 108 ? 1.506 1.792 13.639 1.00 96.94 108 MET A C 1
ATOM 854 O O . MET A 1 108 ? 2.185 0.786 13.440 1.00 96.94 108 MET A O 1
ATOM 858 N N . LEU A 1 109 ? 0.668 2.292 12.724 1.00 97.75 109 LEU A N 1
ATOM 859 C CA . LEU A 1 109 ? 0.505 1.697 11.399 1.00 97.75 109 LEU A CA 1
ATOM 860 C C . LEU A 1 109 ? 1.804 1.762 10.583 1.00 97.75 109 LEU A C 1
ATOM 862 O O . LEU A 1 109 ? 2.218 0.738 10.041 1.00 97.75 109 LEU A O 1
ATOM 866 N N . ARG A 1 110 ? 2.474 2.926 10.539 1.00 97.88 110 ARG A N 1
ATOM 867 C CA . ARG A 1 110 ? 3.780 3.075 9.870 1.00 97.88 110 ARG A CA 1
ATOM 868 C C . ARG A 1 110 ? 4.797 2.083 10.424 1.00 97.88 110 ARG A C 1
ATOM 870 O O . ARG A 1 110 ? 5.427 1.368 9.658 1.00 97.88 110 ARG A O 1
ATOM 877 N N . LYS A 1 111 ? 4.924 2.000 11.748 1.00 97.56 111 LYS A N 1
ATOM 878 C CA . LYS A 1 111 ? 5.884 1.097 12.391 1.00 97.56 111 LYS A CA 1
ATOM 879 C C . LYS A 1 111 ? 5.604 -0.370 12.057 1.00 97.56 111 LYS A C 1
ATOM 881 O O . LYS A 1 111 ? 6.537 -1.113 11.775 1.00 97.56 111 LYS A O 1
ATOM 886 N N . ALA A 1 112 ? 4.336 -0.785 12.087 1.00 97.00 112 ALA A N 1
ATOM 887 C CA . ALA A 1 112 ? 3.953 -2.145 11.714 1.00 97.00 112 ALA A CA 1
ATOM 888 C C . ALA A 1 112 ? 4.271 -2.433 10.238 1.00 97.00 112 ALA A C 1
ATOM 890 O O . ALA A 1 112 ? 4.789 -3.501 9.918 1.00 97.00 112 ALA A O 1
ATOM 891 N N . LEU A 1 113 ? 4.021 -1.467 9.346 1.00 98.12 113 LEU A N 1
ATOM 892 C CA . LEU A 1 113 ? 4.388 -1.571 7.934 1.00 98.12 113 LEU A CA 1
ATOM 893 C C . LEU A 1 113 ? 5.899 -1.763 7.756 1.00 98.12 113 LEU A C 1
ATOM 895 O O . LEU A 1 113 ? 6.304 -2.676 7.044 1.00 98.12 113 LEU A O 1
ATOM 899 N N . GLU A 1 114 ? 6.719 -0.923 8.386 1.00 97.62 114 GLU A N 1
ATOM 900 C CA . GLU A 1 114 ? 8.182 -0.981 8.272 1.00 97.62 114 GLU A CA 1
ATOM 901 C C . GLU A 1 114 ? 8.744 -2.283 8.840 1.00 97.62 114 GLU A C 1
ATOM 903 O O . GLU A 1 114 ? 9.604 -2.904 8.223 1.00 97.62 114 GLU A O 1
ATOM 908 N N . GLN A 1 115 ? 8.207 -2.747 9.968 1.00 97.12 115 GLN A N 1
ATOM 909 C CA . GLN A 1 115 ? 8.578 -4.032 10.551 1.00 97.12 115 GLN A CA 1
ATOM 910 C C . GLN A 1 115 ? 8.267 -5.192 9.593 1.00 97.12 115 GLN A C 1
ATOM 912 O O . GLN A 1 115 ? 9.108 -6.057 9.354 1.00 97.12 115 GLN A O 1
ATOM 917 N N . VAL A 1 116 ? 7.078 -5.201 8.984 1.00 97.88 116 VAL A N 1
ATOM 918 C CA . VAL A 1 116 ? 6.714 -6.226 7.996 1.00 97.88 116 VAL A CA 1
ATOM 919 C C . VAL A 1 116 ? 7.596 -6.130 6.752 1.00 97.88 116 VAL A C 1
ATOM 921 O O . VAL A 1 116 ? 8.156 -7.136 6.321 1.00 97.88 116 VAL A O 1
ATOM 924 N N . ALA A 1 117 ? 7.729 -4.941 6.169 1.00 97.06 117 ALA A N 1
ATOM 925 C CA . ALA A 1 117 ? 8.439 -4.751 4.911 1.00 97.06 117 ALA A CA 1
ATOM 926 C C . ALA A 1 117 ? 9.946 -5.006 5.052 1.00 97.06 117 ALA A C 1
ATOM 928 O O . ALA A 1 117 ? 10.519 -5.723 4.234 1.00 97.06 117 ALA A O 1
ATOM 929 N N . TYR A 1 118 ? 10.584 -4.461 6.087 1.00 97.94 118 TYR A N 1
ATOM 930 C CA . TYR A 1 118 ? 12.042 -4.424 6.189 1.00 97.94 118 TYR A CA 1
ATOM 931 C C . TYR A 1 118 ? 12.613 -5.474 7.140 1.00 97.94 118 TYR A C 1
ATOM 933 O O . TYR A 1 118 ? 13.648 -6.054 6.826 1.00 97.94 118 TYR A O 1
ATOM 941 N N . ASP A 1 119 ? 11.945 -5.778 8.256 1.00 96.31 119 ASP A N 1
ATOM 942 C CA . ASP A 1 119 ? 12.476 -6.757 9.215 1.00 96.31 119 ASP A CA 1
ATOM 943 C C . ASP A 1 119 ? 12.038 -8.189 8.876 1.00 96.31 119 ASP A C 1
ATOM 945 O O . ASP A 1 119 ? 12.805 -9.133 9.061 1.00 96.31 119 ASP A O 1
ATOM 949 N N . TYR A 1 120 ? 10.798 -8.379 8.407 1.00 95.19 120 TYR A N 1
ATOM 950 C CA . TYR A 1 120 ? 10.249 -9.719 8.147 1.00 95.19 120 TYR A CA 1
ATOM 951 C C . TYR A 1 120 ? 10.407 -10.171 6.703 1.00 95.19 120 TYR A C 1
ATOM 953 O O . TYR A 1 120 ? 10.742 -11.331 6.453 1.00 95.19 120 TYR A O 1
ATOM 961 N N . LEU A 1 121 ? 10.124 -9.280 5.754 1.00 95.81 121 LEU A N 1
ATOM 962 C CA . LEU A 1 121 ? 10.246 -9.570 4.327 1.00 95.81 121 LEU A CA 1
ATOM 963 C C . LEU A 1 121 ? 11.624 -9.207 3.766 1.00 95.81 121 LEU A C 1
ATOM 965 O O . LEU A 1 121 ? 11.930 -9.624 2.648 1.00 95.81 121 LEU A O 1
ATOM 969 N N . GLU A 1 122 ? 12.442 -8.484 4.541 1.00 97.69 122 GLU A N 1
ATOM 970 C CA . GLU A 1 122 ? 13.794 -8.052 4.163 1.00 97.69 122 GLU A CA 1
ATOM 971 C C . GLU A 1 122 ? 13.805 -7.317 2.809 1.00 97.69 122 GLU A C 1
ATOM 973 O O . GLU A 1 122 ? 14.695 -7.509 1.977 1.00 97.69 122 GLU A O 1
ATOM 978 N N . LEU A 1 123 ? 12.769 -6.507 2.552 1.00 97.38 123 LEU A N 1
ATOM 979 C CA . LEU A 1 123 ? 12.638 -5.772 1.300 1.00 97.38 123 LEU A CA 1
ATOM 980 C C . LEU A 1 123 ? 13.615 -4.588 1.258 1.00 97.38 123 LEU A C 1
ATOM 982 O O . LEU A 1 123 ? 13.820 -3.924 2.275 1.00 97.38 123 LEU A O 1
ATOM 986 N N . PRO A 1 124 ? 14.194 -4.292 0.083 1.00 96.81 124 PRO A N 1
ATOM 987 C CA . PRO A 1 124 ? 15.140 -3.194 -0.077 1.00 96.81 124 PRO A CA 1
ATOM 988 C C . PRO A 1 124 ? 14.433 -1.832 0.045 1.00 96.81 124 PRO A C 1
ATOM 990 O O . PRO A 1 124 ? 13.581 -1.526 -0.797 1.00 96.81 124 PRO A O 1
ATOM 993 N N . PRO A 1 125 ? 14.774 -0.992 1.042 1.00 94.25 125 PRO A N 1
ATOM 994 C CA . PRO A 1 125 ? 14.133 0.309 1.242 1.00 94.25 125 PRO A CA 1
ATOM 995 C C . PRO A 1 125 ? 14.409 1.306 0.108 1.00 94.25 125 PRO A C 1
ATOM 997 O O . PRO A 1 125 ? 13.709 2.305 -0.018 1.00 94.25 125 PRO A O 1
ATOM 1000 N N . GLU A 1 126 ? 15.406 1.051 -0.740 1.00 90.38 126 GLU A N 1
ATOM 1001 C CA . GLU A 1 126 ? 15.655 1.836 -1.950 1.00 90.38 126 GLU A CA 1
ATOM 1002 C C . GLU A 1 126 ? 14.608 1.603 -3.060 1.00 90.38 126 GLU A C 1
ATOM 1004 O O . GLU A 1 126 ? 14.404 2.488 -3.892 1.00 90.38 126 GLU A O 1
ATOM 1009 N N . TRP A 1 127 ? 13.915 0.454 -3.055 1.00 91.94 127 TRP A N 1
ATOM 1010 C CA . TRP A 1 127 ? 12.900 0.090 -4.060 1.00 91.94 127 TRP A CA 1
ATOM 1011 C C . TRP A 1 127 ? 11.495 -0.080 -3.479 1.00 91.94 127 TRP A C 1
ATOM 1013 O O . TRP A 1 127 ? 10.518 -0.051 -4.223 1.00 91.94 127 TRP A O 1
ATOM 1023 N N . VAL A 1 128 ? 11.372 -0.264 -2.166 1.00 95.31 128 VAL A N 1
ATOM 1024 C CA . VAL A 1 128 ? 10.097 -0.364 -1.452 1.00 95.31 128 VAL A CA 1
ATOM 1025 C C . VAL A 1 128 ? 10.071 0.725 -0.390 1.00 95.31 128 VAL A C 1
ATOM 1027 O O . VAL A 1 128 ? 10.746 0.608 0.624 1.00 95.31 128 VAL A O 1
ATOM 1030 N N . LEU A 1 129 ? 9.320 1.796 -0.639 1.00 94.25 129 LEU A N 1
ATOM 1031 C CA . LEU A 1 129 ? 9.419 3.041 0.114 1.00 94.25 129 LEU A CA 1
ATOM 1032 C C . LEU A 1 129 ? 8.170 3.282 0.956 1.00 94.25 129 LEU A C 1
ATOM 1034 O O . LEU A 1 129 ? 7.097 3.590 0.440 1.00 94.25 129 LEU A O 1
ATOM 1038 N N . ALA A 1 130 ? 8.333 3.209 2.270 1.00 95.69 130 ALA A N 1
ATOM 1039 C CA . ALA A 1 130 ? 7.372 3.719 3.235 1.00 95.69 130 ALA A CA 1
ATOM 1040 C C . ALA A 1 130 ? 7.535 5.247 3.365 1.00 95.69 130 ALA A C 1
ATOM 1042 O O . ALA A 1 130 ? 8.491 5.708 3.981 1.00 95.69 130 ALA A O 1
ATOM 1043 N N . ILE A 1 131 ? 6.611 6.026 2.787 1.00 95.12 131 ILE A N 1
ATOM 1044 C CA . ILE A 1 131 ? 6.651 7.505 2.800 1.00 95.12 131 ILE A CA 1
ATOM 1045 C C . ILE A 1 131 ? 5.315 8.133 3.182 1.00 95.12 131 ILE A C 1
ATOM 1047 O O . ILE A 1 131 ? 4.281 7.459 3.153 1.00 95.12 131 ILE A O 1
ATOM 1051 N N . ASP A 1 132 ? 5.335 9.367 3.682 1.00 96.12 132 ASP A N 1
ATOM 1052 C CA . ASP A 1 132 ? 4.123 10.070 4.112 1.00 96.12 132 ASP A CA 1
ATOM 1053 C C . ASP A 1 132 ? 3.269 10.426 2.896 1.00 96.12 132 ASP A C 1
ATOM 1055 O O . ASP A 1 132 ? 3.778 10.864 1.867 1.00 96.12 132 ASP A O 1
ATOM 1059 N N . ASP A 1 133 ? 1.962 10.202 3.004 1.00 93.88 133 ASP A N 1
ATOM 1060 C CA . ASP A 1 133 ? 1.013 10.675 2.008 1.00 93.88 133 ASP A CA 1
ATOM 1061 C C . ASP A 1 133 ? 0.874 12.194 2.140 1.00 93.88 133 ASP A C 1
ATOM 1063 O O . ASP A 1 133 ? 0.270 12.703 3.086 1.00 93.88 133 ASP A O 1
ATOM 1067 N N . THR A 1 134 ? 1.445 12.919 1.186 1.00 90.00 134 THR A N 1
ATOM 1068 C CA . THR A 1 134 ? 1.273 14.370 1.034 1.00 90.00 134 THR A CA 1
ATOM 1069 C C . THR A 1 134 ? 0.402 14.724 -0.167 1.00 90.00 134 THR A C 1
ATOM 1071 O O . THR A 1 134 ? 0.066 15.889 -0.356 1.00 90.00 134 THR A O 1
ATOM 1074 N N . GLU A 1 135 ? 0.038 13.728 -0.972 1.00 79.31 135 GLU A N 1
ATOM 1075 C CA . GLU A 1 135 ? -0.541 13.913 -2.300 1.00 79.31 135 GLU A CA 1
ATOM 1076 C C . GLU A 1 135 ? -2.062 13.809 -2.269 1.00 79.31 135 GLU A C 1
ATOM 1078 O O . GLU A 1 135 ? -2.760 14.552 -2.952 1.00 79.31 135 GLU A O 1
ATOM 1083 N N . THR A 1 136 ? -2.614 12.953 -1.403 1.00 83.25 136 THR A N 1
ATOM 1084 C CA . THR A 1 136 ? -4.068 12.798 -1.209 1.00 83.25 136 THR A CA 1
ATOM 1085 C C . THR A 1 136 ? -4.837 12.334 -2.459 1.00 83.25 136 THR A C 1
ATOM 1087 O O . THR A 1 136 ? -6.048 12.543 -2.554 1.00 83.25 136 THR A O 1
ATOM 1090 N N . ASN A 1 137 ? -4.144 11.681 -3.399 1.00 84.00 137 ASN A N 1
ATOM 1091 C CA . ASN A 1 137 ? -4.615 11.434 -4.769 1.00 84.00 137 ASN A CA 1
ATOM 1092 C C . ASN A 1 137 ? -5.379 10.116 -4.990 1.00 84.00 137 ASN A C 1
ATOM 1094 O O . ASN A 1 137 ? -5.698 9.806 -6.132 1.00 84.00 137 ASN A O 1
ATOM 1098 N N . SER A 1 138 ? -5.676 9.340 -3.944 1.00 91.56 138 SER A N 1
ATOM 1099 C CA . SER A 1 138 ? -6.482 8.115 -4.074 1.00 91.56 138 SER A CA 1
ATOM 1100 C C . SER A 1 138 ? -7.374 7.890 -2.841 1.00 91.56 138 SER A C 1
ATOM 1102 O O . SER A 1 138 ? -7.365 8.675 -1.884 1.00 91.56 138 SER A O 1
ATOM 1104 N N . ASP A 1 139 ? -8.192 6.836 -2.862 1.00 94.44 139 ASP A N 1
ATOM 1105 C CA . ASP A 1 139 ? -9.274 6.572 -1.905 1.00 94.44 139 ASP A CA 1
ATOM 1106 C C . ASP A 1 139 ? -8.836 6.531 -0.431 1.00 94.44 139 ASP A C 1
ATOM 1108 O O . ASP A 1 139 ? -9.638 6.828 0.462 1.00 94.44 139 ASP A O 1
ATOM 1112 N N . GLN A 1 140 ? -7.567 6.211 -0.135 1.00 94.69 140 GLN A N 1
ATOM 1113 C CA . GLN A 1 140 ? -7.038 6.236 1.236 1.00 94.69 140 GLN A CA 1
ATOM 1114 C C . GLN A 1 140 ? -7.183 7.618 1.880 1.00 94.69 140 GLN A C 1
ATOM 1116 O O . GLN A 1 140 ? -7.354 7.717 3.098 1.00 94.6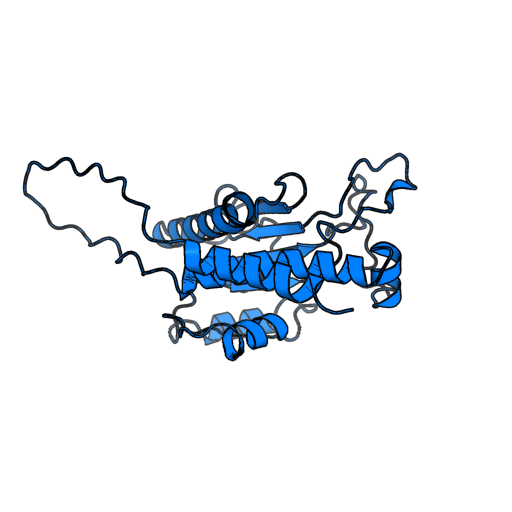9 140 GLN A O 1
ATOM 1121 N N . ALA A 1 141 ? -7.155 8.689 1.079 1.00 95.12 141 ALA A N 1
ATOM 1122 C CA . ALA A 1 141 ? -7.266 10.050 1.579 1.00 95.12 141 ALA A CA 1
ATOM 1123 C C . ALA A 1 141 ? -8.591 10.265 2.317 1.00 95.12 141 ALA A C 1
ATOM 1125 O O . ALA A 1 141 ? -8.619 10.929 3.355 1.00 95.12 141 ALA A O 1
ATOM 1126 N N . ALA A 1 142 ? -9.684 9.644 1.856 1.00 94.75 142 ALA A N 1
ATOM 1127 C CA . ALA A 1 142 ? -10.975 9.704 2.538 1.00 94.75 142 ALA A CA 1
ATOM 1128 C C . ALA A 1 142 ? -10.906 9.136 3.965 1.00 94.75 142 ALA A C 1
ATOM 1130 O O . ALA A 1 142 ? -11.578 9.647 4.856 1.00 94.75 142 ALA A O 1
ATOM 1131 N N . PHE A 1 143 ? -10.071 8.124 4.210 1.00 95.38 143 PHE A N 1
ATOM 1132 C CA . PHE A 1 143 ? -9.861 7.540 5.537 1.00 95.38 143 PHE A CA 1
ATOM 1133 C C . PHE A 1 143 ? -8.969 8.430 6.409 1.00 95.38 143 PHE A C 1
ATOM 1135 O O . PHE A 1 143 ? -9.313 8.720 7.559 1.00 95.38 143 PHE A O 1
ATOM 1142 N N . ILE A 1 144 ? -7.865 8.932 5.852 1.00 96.31 144 ILE A N 1
ATOM 1143 C CA . ILE A 1 144 ? -6.902 9.752 6.599 1.00 96.31 144 ILE A CA 1
ATOM 1144 C C . ILE A 1 144 ? -7.558 11.046 7.083 1.00 96.31 144 ILE A C 1
ATOM 1146 O O . ILE A 1 144 ? -7.460 11.359 8.268 1.00 96.31 144 ILE A O 1
ATOM 1150 N N . ARG A 1 145 ? -8.339 11.723 6.225 1.00 94.88 145 ARG A N 1
ATOM 1151 C CA . ARG A 1 145 ? -9.091 12.958 6.544 1.00 94.88 145 ARG A CA 1
ATOM 1152 C C . ARG A 1 145 ? -9.997 12.837 7.768 1.00 94.88 145 ARG A C 1
ATOM 1154 O O . ARG A 1 145 ? -10.390 13.839 8.361 1.00 94.88 145 ARG A O 1
ATOM 1161 N N . VAL A 1 146 ? -10.377 11.616 8.140 1.00 93.06 146 VAL A N 1
ATOM 1162 C CA . VAL A 1 146 ? -11.266 11.352 9.277 1.00 93.06 146 VAL A CA 1
ATOM 1163 C C . VAL A 1 146 ? -10.546 10.758 10.486 1.00 93.06 146 VAL A C 1
ATOM 1165 O O . VAL A 1 146 ? -11.203 10.377 11.453 1.00 93.06 146 VAL A O 1
ATOM 1168 N N . GLY A 1 147 ? -9.215 10.678 10.433 1.00 94.25 147 GLY A N 1
ATOM 1169 C CA . GLY A 1 147 ? -8.372 10.118 11.483 1.00 94.25 147 GLY A CA 1
ATOM 1170 C C . GLY A 1 147 ? -8.251 8.593 11.456 1.00 94.25 147 GLY A C 1
ATOM 1171 O O . GLY A 1 147 ? -7.812 8.008 12.444 1.00 94.25 147 GLY A O 1
ATOM 1172 N N . ILE A 1 148 ? -8.634 7.928 10.359 1.00 95.00 148 ILE A N 1
ATOM 1173 C CA . ILE A 1 148 ? -8.411 6.485 10.200 1.00 95.00 148 ILE A CA 1
ATOM 1174 C C . ILE A 1 148 ? -7.028 6.273 9.561 1.00 95.00 148 ILE A C 1
ATOM 1176 O O . ILE A 1 148 ? -6.785 6.806 8.477 1.00 95.00 148 ILE A O 1
ATOM 1180 N N . PRO A 1 149 ? -6.123 5.501 10.195 1.00 97.06 149 PRO A N 1
ATOM 1181 C CA . PRO A 1 149 ? -4.832 5.156 9.606 1.00 97.06 149 PRO A CA 1
ATOM 1182 C C . PRO A 1 149 ? -5.015 4.463 8.252 1.00 97.06 149 PRO A C 1
ATOM 1184 O O . PRO A 1 149 ? -5.853 3.569 8.122 1.00 97.06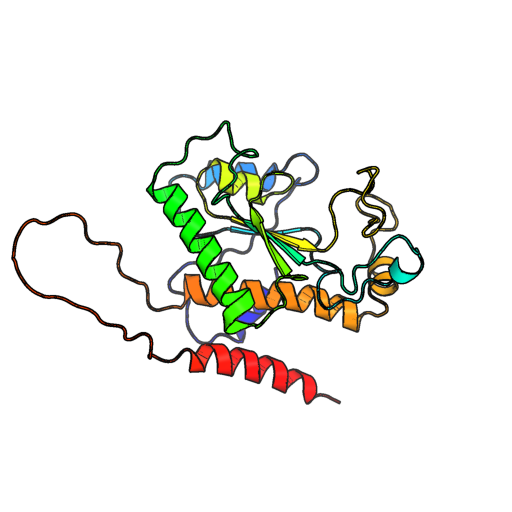 149 PRO A O 1
ATOM 1187 N N . ALA A 1 150 ? -4.241 4.844 7.239 1.00 97.44 150 ALA A N 1
ATOM 1188 C CA . ALA A 1 150 ? -4.364 4.238 5.918 1.00 97.44 150 ALA A CA 1
ATOM 1189 C C . ALA A 1 150 ? -3.025 4.127 5.192 1.00 97.44 150 ALA A C 1
ATOM 1191 O O . ALA A 1 150 ? -2.078 4.842 5.516 1.00 97.44 150 ALA A O 1
ATOM 1192 N N . ILE A 1 151 ? -2.962 3.219 4.221 1.00 97.38 151 ILE A N 1
ATOM 1193 C CA . ILE A 1 151 ? -1.818 3.001 3.334 1.00 97.38 151 ILE A CA 1
ATOM 1194 C C . ILE A 1 151 ? -2.326 2.928 1.906 1.00 97.38 151 ILE A C 1
ATOM 1196 O O . ILE A 1 151 ? -3.294 2.221 1.643 1.00 97.38 151 ILE A O 1
ATOM 1200 N N . TRP A 1 152 ? -1.633 3.580 0.988 1.00 95.81 152 TRP A N 1
ATOM 1201 C CA . TRP A 1 152 ? -1.781 3.407 -0.441 1.00 95.81 152 TRP A CA 1
ATOM 1202 C C . TRP A 1 152 ? -0.572 2.675 -1.011 1.00 95.81 152 TRP A C 1
ATOM 1204 O O . TRP A 1 152 ? 0.557 3.166 -0.991 1.00 95.81 152 TRP A O 1
ATOM 1214 N N . PHE A 1 153 ? -0.843 1.468 -1.496 1.00 95.38 153 PHE A N 1
ATOM 1215 C CA . PHE A 1 153 ? 0.088 0.655 -2.256 1.00 95.38 153 PHE A CA 1
ATOM 1216 C C . PHE A 1 153 ? 0.052 1.125 -3.700 1.00 95.38 153 PHE A C 1
ATOM 1218 O O . PHE A 1 153 ? -0.955 0.916 -4.383 1.00 95.38 153 PHE A O 1
ATOM 1225 N N . ARG A 1 154 ? 1.160 1.711 -4.150 1.00 90.31 154 ARG A N 1
ATOM 1226 C CA . ARG A 1 154 ? 1.306 2.257 -5.494 1.00 90.31 154 ARG A CA 1
ATOM 1227 C C . ARG A 1 154 ? 2.585 1.748 -6.141 1.00 90.31 154 ARG A C 1
ATOM 1229 O O . ARG A 1 154 ? 3.679 1.962 -5.629 1.00 90.31 154 ARG A O 1
ATOM 1236 N N . GLY A 1 155 ? 2.444 1.079 -7.276 1.00 85.56 155 GLY A N 1
ATOM 1237 C CA . GLY A 1 155 ? 3.556 0.843 -8.189 1.00 85.56 155 GLY A CA 1
ATOM 1238 C C . GLY A 1 155 ? 3.611 1.964 -9.216 1.00 85.56 155 GLY A C 1
ATOM 1239 O O . GLY A 1 155 ? 2.581 2.559 -9.536 1.00 85.56 155 GLY A O 1
ATOM 1240 N N . MET A 1 156 ? 4.796 2.205 -9.761 1.00 75.75 156 MET A N 1
ATOM 1241 C CA . MET A 1 156 ? 5.062 3.280 -10.715 1.00 75.75 156 MET A CA 1
ATOM 1242 C C . MET A 1 156 ? 4.861 4.706 -10.157 1.00 75.75 156 MET A C 1
ATOM 1244 O O . MET A 1 156 ? 3.969 4.982 -9.346 1.00 75.75 156 MET A O 1
ATOM 1248 N N . HIS A 1 157 ? 5.642 5.664 -10.645 1.00 66.50 157 HIS A N 1
ATOM 1249 C CA . HIS A 1 157 ? 5.467 7.075 -10.313 1.00 66.50 157 HIS A CA 1
ATOM 1250 C C . HIS A 1 157 ? 4.127 7.628 -10.832 1.00 66.50 157 HIS A C 1
ATOM 1252 O O . HIS A 1 157 ? 3.482 7.109 -11.750 1.00 66.50 157 HIS A O 1
ATOM 1258 N N . GLU A 1 158 ? 3.656 8.689 -10.180 1.00 51.66 158 GLU A N 1
ATOM 1259 C CA . GLU A 1 158 ? 2.398 9.374 -10.493 1.00 51.66 158 GLU A CA 1
ATOM 1260 C C . GLU A 1 158 ? 2.498 10.329 -11.688 1.00 51.66 158 GLU A C 1
ATOM 1262 O O . GLU A 1 158 ? 1.507 10.571 -12.384 1.00 51.66 158 GLU A O 1
ATOM 1267 N N . TYR A 1 159 ? 3.695 10.830 -11.985 1.00 50.50 159 TYR A N 1
ATOM 1268 C CA . TYR A 1 159 ? 3.841 12.033 -12.786 1.00 50.50 159 TYR A CA 1
ATOM 1269 C C . TYR A 1 159 ? 4.452 11.768 -14.159 1.00 50.50 159 TYR A C 1
ATOM 1271 O O . TYR A 1 159 ? 5.638 11.968 -14.378 1.00 50.50 159 TYR A O 1
ATOM 1279 N N . ALA A 1 160 ? 3.601 11.491 -15.149 1.00 40.03 160 ALA A N 1
ATOM 1280 C CA . ALA A 1 160 ? 3.996 11.606 -16.559 1.00 40.03 160 ALA A CA 1
ATOM 1281 C C . ALA A 1 160 ? 4.427 13.046 -16.956 1.00 40.03 160 ALA A C 1
ATOM 1283 O O . ALA A 1 160 ? 4.941 13.260 -18.051 1.00 40.03 160 ALA A O 1
ATOM 1284 N N . TRP A 1 161 ? 4.223 14.043 -16.080 1.00 40.09 161 TRP A N 1
ATOM 1285 C CA . TRP A 1 161 ? 4.358 15.473 -16.391 1.00 40.09 161 TRP A CA 1
ATOM 1286 C C . TRP A 1 161 ? 5.180 16.296 -15.388 1.00 40.09 161 TRP A C 1
ATOM 1288 O O . TRP A 1 161 ? 5.184 17.523 -15.495 1.00 40.09 161 TRP A O 1
ATOM 1298 N N . GLN A 1 162 ? 5.878 15.678 -14.428 1.00 49.25 162 GLN A N 1
ATOM 1299 C CA . GLN A 1 162 ? 6.971 16.394 -13.763 1.00 49.25 162 GLN A CA 1
ATOM 1300 C C . GLN A 1 162 ? 8.114 16.487 -14.778 1.00 49.25 162 GLN A C 1
ATOM 1302 O O . GLN A 1 162 ? 8.579 15.459 -15.265 1.00 49.25 162 GLN A O 1
ATOM 1307 N N . GLU A 1 163 ? 8.528 17.712 -15.135 1.00 43.56 163 GLU A N 1
ATOM 1308 C CA . GLU A 1 163 ? 9.554 17.981 -16.168 1.00 43.56 163 GLU A CA 1
ATOM 1309 C C . GLU A 1 163 ? 10.882 17.236 -15.922 1.00 43.56 163 GLU A C 1
ATOM 1311 O O . GLU A 1 163 ? 11.668 17.065 -16.856 1.00 43.56 163 GLU A O 1
ATOM 1316 N N . ASP A 1 164 ? 11.082 16.724 -14.704 1.00 51.81 164 ASP A N 1
ATOM 1317 C CA . ASP A 1 164 ? 12.331 16.144 -14.222 1.00 51.81 164 ASP A CA 1
ATOM 1318 C C . ASP A 1 164 ? 12.259 14.620 -13.971 1.00 51.81 164 ASP A C 1
ATOM 1320 O O . ASP A 1 164 ? 13.282 14.015 -13.647 1.00 51.81 164 ASP A O 1
ATOM 1324 N N . ASP A 1 165 ? 11.095 13.976 -14.150 1.00 55.47 165 ASP A N 1
ATOM 1325 C CA . ASP A 1 165 ? 10.915 12.527 -13.956 1.00 55.47 165 ASP A CA 1
ATOM 1326 C C . ASP A 1 165 ? 10.679 11.792 -15.285 1.00 55.47 165 ASP A C 1
ATOM 1328 O O . ASP A 1 165 ? 9.565 11.469 -15.710 1.00 55.47 165 ASP A O 1
ATOM 1332 N N . GLY A 1 166 ? 11.781 11.546 -15.989 1.00 53.97 166 GLY A N 1
ATOM 1333 C CA . GLY A 1 166 ? 11.780 10.827 -17.261 1.00 53.97 166 GLY A CA 1
ATOM 1334 C C . GLY A 1 166 ? 11.741 9.299 -17.139 1.00 53.97 166 GLY A C 1
ATOM 1335 O O . GLY A 1 166 ? 11.809 8.638 -18.178 1.00 53.97 166 GLY A O 1
ATOM 1336 N N . CYS A 1 167 ? 11.691 8.734 -15.924 1.00 56.69 167 CYS A N 1
ATOM 1337 C CA . CYS A 1 167 ? 12.088 7.340 -15.684 1.00 56.69 167 CYS A CA 1
ATOM 1338 C C . CYS A 1 167 ? 10.961 6.363 -15.429 1.00 56.69 167 CYS A C 1
ATOM 1340 O O . CYS A 1 167 ? 11.068 5.197 -15.820 1.00 56.69 167 CYS A O 1
ATOM 1342 N N . GLU A 1 168 ? 9.848 6.849 -14.902 1.00 56.41 168 GLU A N 1
ATOM 1343 C CA . GLU A 1 168 ? 8.643 6.052 -14.734 1.00 56.41 168 GLU A CA 1
ATOM 1344 C C . GLU A 1 168 ? 7.460 6.736 -15.431 1.00 56.41 168 GLU A C 1
ATOM 1346 O O . GLU A 1 168 ? 6.438 7.089 -14.849 1.00 56.41 168 GLU A O 1
ATOM 1351 N N . GLN A 1 169 ? 7.606 6.924 -16.744 1.00 56.41 169 GLN A N 1
ATOM 1352 C CA . GLN A 1 169 ? 6.534 7.411 -17.609 1.00 56.41 169 GLN A CA 1
ATOM 1353 C C . GLN A 1 169 ? 5.486 6.310 -17.791 1.00 56.41 169 GLN A C 1
ATOM 1355 O O . GLN A 1 169 ? 5.739 5.272 -18.411 1.00 56.41 169 GLN A O 1
ATOM 1360 N N . THR A 1 170 ? 4.298 6.528 -17.230 1.00 60.91 170 THR A N 1
ATOM 1361 C CA . THR A 1 170 ? 3.214 5.545 -17.259 1.00 60.91 170 THR A CA 1
ATOM 1362 C C . THR A 1 170 ? 2.250 5.792 -18.414 1.00 60.91 170 THR A C 1
ATOM 1364 O O . THR A 1 170 ? 2.143 6.880 -18.978 1.00 60.91 170 THR A O 1
ATOM 1367 N N . PHE A 1 171 ? 1.499 4.750 -18.756 1.00 68.31 171 PHE A N 1
ATOM 1368 C CA . PHE A 1 171 ? 0.346 4.821 -19.648 1.00 68.31 171 PHE A CA 1
ATOM 1369 C C . PHE A 1 171 ? -0.970 4.984 -18.861 1.00 68.31 171 PHE A C 1
ATOM 1371 O O . PHE A 1 171 ? -2.033 4.702 -19.416 1.00 68.31 171 PHE A O 1
ATOM 1378 N N . LYS A 1 172 ? -0.908 5.450 -17.598 1.00 76.06 172 LYS A N 1
ATOM 1379 C CA . LYS A 1 172 ? -2.084 5.790 -16.777 1.00 76.06 172 LYS A CA 1
ATOM 1380 C C . LYS A 1 172 ? -3.034 6.662 -17.594 1.00 76.06 172 LYS A C 1
ATOM 1382 O O . LYS A 1 172 ? -2.596 7.621 -18.225 1.00 76.06 172 LYS A O 1
ATOM 1387 N N . HIS A 1 173 ? -4.321 6.320 -17.594 1.00 78.38 173 HIS A N 1
ATOM 1388 C CA . HIS A 1 173 ? -5.373 7.046 -18.325 1.00 78.38 173 HIS A CA 1
ATOM 1389 C C . HIS A 1 173 ? -5.205 7.088 -19.858 1.00 78.38 173 HIS A C 1
ATOM 1391 O O . HIS A 1 173 ? -5.940 7.799 -20.546 1.00 78.38 173 HIS A O 1
ATOM 1397 N N . PHE A 1 174 ? -4.300 6.290 -20.433 1.00 81.06 174 PHE A N 1
ATOM 1398 C CA . PHE A 1 174 ? -4.217 6.074 -21.878 1.00 81.06 174 PHE A CA 1
ATOM 1399 C C . PHE A 1 174 ? -4.870 4.747 -22.273 1.00 81.06 174 PHE A C 1
ATOM 1401 O O . PHE A 1 174 ? -4.898 3.784 -21.518 1.00 81.06 174 PHE A O 1
ATOM 1408 N N . SER A 1 175 ? -5.316 4.640 -23.530 1.00 84.94 175 SER A N 1
ATOM 1409 C CA . SER A 1 175 ? -5.866 3.384 -24.088 1.00 84.94 175 SER A CA 1
ATOM 1410 C C . SER A 1 175 ? -4.893 2.191 -24.077 1.00 84.94 175 SER A C 1
ATOM 1412 O O . SER A 1 175 ? -5.280 1.056 -24.354 1.00 84.94 175 SER A O 1
ATOM 1414 N N . THR A 1 176 ? -3.616 2.454 -23.803 1.00 81.94 176 THR A N 1
ATOM 1415 C CA . THR A 1 176 ? -2.569 1.452 -23.619 1.00 81.94 176 THR A CA 1
ATOM 1416 C C . THR A 1 176 ? -2.508 0.904 -22.196 1.00 81.94 176 THR A C 1
ATOM 1418 O O . THR A 1 176 ? -1.700 0.008 -21.975 1.00 81.94 176 THR A O 1
ATOM 1421 N N . ASP A 1 177 ? -3.351 1.366 -21.270 1.00 84.31 177 ASP A N 1
ATOM 1422 C CA . ASP A 1 177 ? -3.538 0.761 -19.950 1.00 84.31 177 ASP A CA 1
ATOM 1423 C C . ASP A 1 177 ? -4.296 -0.561 -20.037 1.00 84.31 177 ASP A C 1
ATOM 1425 O O . ASP A 1 177 ? -5.521 -0.644 -19.964 1.00 84.31 177 ASP A O 1
ATOM 1429 N N . ARG A 1 178 ? -3.530 -1.608 -20.335 1.00 88.44 178 ARG A N 1
ATOM 1430 C CA . ARG A 1 178 ? -4.010 -2.968 -20.566 1.00 88.44 178 ARG A CA 1
ATOM 1431 C C . ARG A 1 178 ? -2.916 -3.973 -20.251 1.00 88.44 178 ARG A C 1
ATOM 1433 O O . ARG A 1 178 ? -1.724 -3.651 -20.271 1.00 88.44 178 ARG A O 1
ATOM 1440 N N . LEU A 1 179 ? -3.336 -5.214 -20.028 1.00 90.31 179 LEU A N 1
ATOM 1441 C CA . LEU A 1 179 ? -2.465 -6.316 -19.630 1.00 90.31 179 LEU A CA 1
ATOM 1442 C C . LEU A 1 179 ? -1.262 -6.487 -20.565 1.00 90.31 179 LEU A C 1
ATOM 1444 O O . LEU A 1 179 ? -0.142 -6.634 -20.089 1.00 90.31 179 LEU A O 1
ATOM 1448 N N . GLU A 1 180 ? -1.457 -6.408 -21.881 1.00 90.19 180 GLU A N 1
ATOM 1449 C CA . GLU A 1 180 ? -0.376 -6.621 -22.846 1.00 90.19 180 GLU A CA 1
ATOM 1450 C C . GLU A 1 180 ? 0.737 -5.573 -22.713 1.00 90.19 180 GLU A C 1
ATOM 1452 O O . GLU A 1 180 ? 1.915 -5.892 -22.874 1.00 90.19 180 GLU A O 1
ATOM 1457 N N . SER A 1 181 ? 0.380 -4.324 -22.401 1.00 85.75 181 SER A N 1
ATOM 1458 C CA . SER A 1 181 ? 1.355 -3.253 -22.175 1.00 85.75 181 SER A CA 1
ATOM 1459 C C . SER A 1 181 ? 2.087 -3.446 -20.847 1.00 85.75 181 SER A C 1
ATOM 1461 O O . SER A 1 181 ? 3.309 -3.304 -20.794 1.00 85.75 181 SER A O 1
ATOM 1463 N N . LEU A 1 182 ? 1.354 -3.826 -19.794 1.00 86.44 182 LEU A N 1
ATOM 1464 C CA . LEU A 1 182 ? 1.917 -4.135 -18.477 1.00 86.44 182 LEU A CA 1
ATOM 1465 C C . LEU A 1 182 ? 2.925 -5.289 -18.560 1.00 86.44 182 LEU A C 1
ATOM 1467 O O . LEU A 1 182 ? 4.039 -5.174 -18.058 1.00 86.44 182 LEU A O 1
ATOM 1471 N N . GLU A 1 183 ? 2.577 -6.383 -19.237 1.00 89.62 183 GLU A N 1
ATOM 1472 C CA . GLU A 1 183 ? 3.462 -7.539 -19.415 1.00 89.62 183 GLU A CA 1
ATOM 1473 C C . GLU A 1 183 ? 4.693 -7.210 -20.257 1.00 89.62 183 GLU A C 1
ATOM 1475 O O . GLU A 1 183 ? 5.787 -7.697 -19.964 1.00 89.62 183 GLU A O 1
ATOM 1480 N N . LEU A 1 184 ? 4.528 -6.375 -21.289 1.00 86.44 184 LEU A N 1
ATOM 1481 C CA . LEU A 1 184 ? 5.637 -5.906 -22.113 1.00 86.44 184 LEU A CA 1
ATOM 1482 C C . LEU A 1 184 ? 6.645 -5.109 -21.277 1.00 86.44 184 LEU A C 1
ATOM 1484 O O . LEU A 1 184 ? 7.848 -5.359 -21.376 1.00 86.44 184 LEU A O 1
ATOM 1488 N N . ILE A 1 185 ? 6.159 -4.193 -20.438 1.00 83.69 185 ILE A N 1
ATOM 1489 C CA . ILE A 1 185 ? 6.997 -3.327 -19.598 1.00 83.69 185 ILE A CA 1
ATOM 1490 C C . ILE A 1 185 ? 7.626 -4.113 -18.449 1.00 83.69 185 ILE A C 1
ATOM 1492 O O . ILE A 1 185 ? 8.837 -4.025 -18.245 1.00 83.69 185 ILE A O 1
ATOM 1496 N N . ALA A 1 186 ? 6.858 -4.982 -17.786 1.00 86.56 186 ALA A N 1
ATOM 1497 C CA . ALA A 1 186 ? 7.399 -5.931 -16.812 1.00 86.56 186 ALA A CA 1
ATOM 1498 C C . ALA A 1 186 ? 8.411 -6.902 -17.440 1.00 86.56 186 ALA A C 1
ATOM 1500 O O . ALA A 1 186 ? 9.235 -7.525 -16.760 1.00 86.56 186 ALA A O 1
ATOM 1501 N N . GLY A 1 187 ? 8.325 -7.076 -18.758 1.00 88.19 187 GLY A N 1
ATOM 1502 C CA . GLY A 1 187 ? 9.162 -7.958 -19.541 1.00 88.19 187 GLY A CA 1
ATOM 1503 C C . GLY A 1 187 ? 8.718 -9.413 -19.583 1.00 88.19 187 GLY A C 1
ATOM 1504 O O . GLY A 1 187 ? 9.314 -10.195 -20.325 1.00 88.19 187 GLY A O 1
ATOM 1505 N N . SER A 1 188 ? 7.728 -9.778 -18.770 1.00 90.81 188 SER A N 1
ATOM 1506 C CA . SER A 1 188 ? 6.975 -11.028 -18.832 1.00 90.81 188 SER A CA 1
ATOM 1507 C C . SER A 1 188 ? 5.767 -10.959 -17.893 1.00 90.81 188 SER A C 1
ATOM 1509 O O . SER A 1 188 ? 5.771 -10.208 -16.916 1.00 90.81 188 SER A O 1
ATOM 1511 N N . HIS A 1 189 ? 4.781 -11.827 -18.126 1.00 94.44 189 HIS A N 1
ATOM 1512 C CA . HIS A 1 189 ? 3.686 -12.059 -17.181 1.00 94.44 189 HIS A CA 1
ATOM 1513 C C . HIS A 1 189 ? 4.190 -12.469 -15.788 1.00 94.44 189 HIS A C 1
ATOM 1515 O O . HIS A 1 189 ? 3.703 -11.978 -14.776 1.00 94.44 189 HIS A O 1
ATOM 1521 N N . ALA A 1 190 ? 5.208 -13.333 -15.723 1.00 95.38 190 ALA A N 1
ATOM 1522 C CA . ALA A 1 190 ? 5.768 -13.802 -14.456 1.00 95.38 190 ALA A CA 1
ATOM 1523 C C . ALA A 1 190 ? 6.379 -12.662 -13.625 1.00 95.38 190 ALA A C 1
ATOM 1525 O O . ALA A 1 190 ? 6.190 -12.623 -12.412 1.00 95.38 190 ALA A O 1
ATOM 1526 N N . ASN A 1 191 ? 7.061 -11.714 -14.273 1.00 92.75 191 ASN A N 1
ATOM 1527 C CA . ASN A 1 191 ? 7.596 -10.535 -13.593 1.00 92.75 191 ASN A CA 1
ATOM 1528 C C . ASN A 1 191 ? 6.474 -9.636 -13.075 1.00 92.75 191 ASN A C 1
ATOM 1530 O O . ASN A 1 191 ? 6.525 -9.215 -11.926 1.00 92.75 191 ASN A O 1
ATOM 1534 N N . LEU A 1 192 ? 5.445 -9.385 -13.891 1.00 92.19 192 LEU A N 1
ATOM 1535 C CA . LEU A 1 192 ? 4.293 -8.586 -13.472 1.00 92.19 192 LEU A CA 1
ATOM 1536 C C . LEU A 1 192 ? 3.624 -9.197 -12.231 1.00 92.19 192 LEU A C 1
ATOM 1538 O O . LEU A 1 192 ? 3.362 -8.500 -11.253 1.00 92.19 192 LEU A O 1
ATOM 1542 N N . LEU A 1 193 ? 3.418 -10.518 -12.230 1.00 95.25 193 LEU A N 1
ATOM 1543 C CA . LEU A 1 193 ? 2.913 -11.231 -11.058 1.00 95.25 193 LEU A CA 1
ATOM 1544 C C . LEU A 1 193 ? 3.846 -11.115 -9.847 1.00 95.25 193 LEU A C 1
ATOM 1546 O O . LEU A 1 193 ? 3.349 -11.019 -8.730 1.00 95.25 193 LEU A O 1
ATOM 1550 N N . ALA A 1 194 ? 5.167 -11.108 -10.040 1.00 95.31 194 ALA A N 1
ATOM 1551 C CA . ALA A 1 194 ? 6.118 -10.910 -8.946 1.00 95.31 194 ALA A CA 1
ATOM 1552 C C . ALA A 1 194 ? 5.990 -9.512 -8.313 1.00 95.31 194 ALA A C 1
ATOM 1554 O O . ALA A 1 194 ? 6.046 -9.403 -7.091 1.00 95.31 194 ALA A O 1
ATOM 1555 N N . GLY A 1 195 ? 5.752 -8.469 -9.116 1.00 93.50 195 GLY A N 1
ATOM 1556 C CA . GLY A 1 195 ? 5.492 -7.116 -8.613 1.00 93.50 195 GLY A CA 1
ATOM 1557 C C . GLY A 1 195 ? 4.203 -7.033 -7.789 1.00 93.50 195 GLY A C 1
ATOM 1558 O O . GLY A 1 195 ? 4.234 -6.563 -6.649 1.00 93.50 195 GLY A O 1
ATOM 1559 N N . PHE A 1 196 ? 3.095 -7.593 -8.300 1.00 94.94 196 PHE A N 1
ATOM 1560 C CA . PHE A 1 196 ? 1.855 -7.746 -7.521 1.00 94.94 196 PHE A CA 1
ATOM 1561 C C . PHE A 1 196 ? 2.099 -8.495 -6.208 1.00 94.94 196 PHE A C 1
ATOM 1563 O O . PHE A 1 196 ? 1.571 -8.122 -5.159 1.00 94.94 196 PHE A O 1
ATOM 1570 N N . GLN A 1 197 ? 2.896 -9.559 -6.266 1.00 95.88 197 GLN A N 1
ATOM 1571 C CA . GLN A 1 197 ? 3.131 -10.434 -5.134 1.00 95.88 197 GLN A CA 1
ATOM 1572 C C . GLN A 1 197 ? 3.847 -9.732 -3.982 1.00 95.88 197 GLN A C 1
ATOM 1574 O O . GLN A 1 197 ? 3.436 -9.930 -2.847 1.00 95.88 197 GLN A O 1
ATOM 1579 N N . THR A 1 198 ? 4.826 -8.863 -4.245 1.00 96.25 198 THR A N 1
ATOM 1580 C CA . THR A 1 198 ? 5.463 -8.053 -3.191 1.00 96.25 198 THR A CA 1
ATOM 1581 C C . THR A 1 198 ? 4.433 -7.232 -2.412 1.00 96.25 198 THR A C 1
ATOM 1583 O O . THR A 1 198 ? 4.422 -7.253 -1.182 1.00 96.25 198 THR A O 1
ATOM 1586 N N . GLY A 1 199 ? 3.519 -6.551 -3.112 1.00 95.50 199 GLY A N 1
ATOM 1587 C CA . GLY A 1 199 ? 2.455 -5.778 -2.464 1.00 95.50 199 GLY A CA 1
ATOM 1588 C C . GLY A 1 199 ? 1.494 -6.655 -1.652 1.00 95.50 199 GLY A C 1
ATOM 1589 O O . GLY A 1 199 ? 1.101 -6.290 -0.543 1.00 95.50 199 GLY A O 1
ATOM 1590 N N . LEU A 1 200 ? 1.148 -7.839 -2.170 1.00 96.81 200 LEU A N 1
ATOM 1591 C CA . LEU A 1 200 ? 0.302 -8.806 -1.463 1.00 96.81 200 LEU A CA 1
ATOM 1592 C C . LEU A 1 200 ? 0.998 -9.408 -0.232 1.00 96.81 200 LEU A C 1
ATOM 1594 O O . LEU A 1 200 ? 0.340 -9.593 0.792 1.00 96.81 200 LEU A O 1
ATOM 1598 N N . ASP A 1 201 ? 2.301 -9.677 -0.309 1.00 96.88 201 ASP A N 1
ATOM 1599 C CA . ASP A 1 201 ? 3.101 -10.208 0.798 1.00 96.88 201 ASP A CA 1
ATOM 1600 C C . ASP A 1 201 ? 3.128 -9.199 1.951 1.00 96.88 201 ASP A C 1
ATOM 1602 O O . ASP A 1 201 ? 2.766 -9.554 3.075 1.00 96.88 201 ASP A O 1
ATOM 1606 N N . ILE A 1 202 ? 3.427 -7.926 1.660 1.00 97.81 202 ILE A N 1
ATOM 1607 C CA . ILE A 1 202 ? 3.389 -6.835 2.647 1.00 97.81 202 ILE A CA 1
ATOM 1608 C C . ILE A 1 202 ? 1.992 -6.710 3.259 1.00 97.81 202 ILE A C 1
ATOM 1610 O O . ILE A 1 202 ? 1.849 -6.697 4.480 1.00 97.81 202 ILE A O 1
ATOM 1614 N N . ALA A 1 203 ? 0.945 -6.653 2.432 1.00 96.94 203 ALA A N 1
ATOM 1615 C CA . ALA A 1 203 ? -0.419 -6.503 2.925 1.00 96.94 203 ALA A CA 1
ATOM 1616 C C . ALA A 1 203 ? -0.865 -7.682 3.798 1.00 96.94 203 ALA A C 1
ATOM 1618 O O . ALA A 1 203 ? -1.514 -7.485 4.823 1.00 96.94 203 ALA A O 1
ATOM 1619 N N . SER A 1 204 ? -0.509 -8.910 3.416 1.00 95.94 204 SER A N 1
ATOM 1620 C CA . SER A 1 204 ? -0.838 -10.101 4.199 1.00 95.94 204 SER A CA 1
ATOM 1621 C C . SER A 1 204 ? -0.083 -10.140 5.530 1.00 95.94 204 SER A C 1
ATOM 1623 O O . SER A 1 204 ? -0.684 -10.467 6.556 1.00 95.94 204 SER A O 1
ATOM 1625 N N . GLY A 1 205 ? 1.194 -9.745 5.539 1.00 95.44 205 GLY A N 1
ATOM 1626 C CA . GLY A 1 205 ? 1.988 -9.599 6.756 1.00 95.44 205 GLY A CA 1
ATOM 1627 C C . GLY A 1 205 ? 1.394 -8.539 7.676 1.00 95.44 205 GLY A C 1
ATOM 1628 O O . GLY A 1 205 ? 1.155 -8.811 8.846 1.00 95.44 205 GLY A O 1
ATOM 1629 N N . LEU A 1 206 ? 1.031 -7.377 7.132 1.00 95.81 206 LEU A N 1
ATOM 1630 C CA . LEU A 1 206 ? 0.442 -6.292 7.910 1.00 95.81 206 LEU A CA 1
ATOM 1631 C C . LEU A 1 206 ? -0.930 -6.657 8.485 1.00 95.81 206 LEU A C 1
ATOM 1633 O O . LEU A 1 206 ? -1.191 -6.406 9.656 1.00 95.81 206 LEU A O 1
ATOM 1637 N N . VAL A 1 207 ? -1.803 -7.297 7.702 1.00 94.19 207 VAL A N 1
ATOM 1638 C CA . VAL A 1 207 ? -3.074 -7.817 8.228 1.00 94.19 207 VAL A CA 1
ATOM 1639 C C . VAL A 1 207 ? -2.817 -8.865 9.312 1.00 94.19 207 VAL A C 1
ATOM 1641 O O . VAL A 1 207 ? -3.536 -8.886 10.303 1.00 94.19 207 VAL A O 1
ATOM 1644 N N . THR A 1 208 ? -1.787 -9.702 9.173 1.00 92.38 208 THR A N 1
ATOM 1645 C CA . THR A 1 208 ? -1.412 -10.673 10.213 1.00 92.38 208 THR A CA 1
ATOM 1646 C C . THR A 1 208 ? -1.009 -9.968 11.511 1.00 92.38 208 THR A C 1
ATOM 1648 O O . THR A 1 208 ? -1.562 -10.286 12.562 1.00 92.38 208 THR A O 1
ATOM 1651 N N . GLU A 1 209 ? -0.134 -8.964 11.437 1.00 91.00 209 GLU A N 1
ATOM 1652 C CA . GLU A 1 209 ? 0.292 -8.174 12.602 1.00 91.00 209 GLU A CA 1
ATOM 1653 C C . GLU A 1 209 ? -0.867 -7.422 13.266 1.00 91.00 209 GLU A C 1
ATOM 1655 O O . GLU A 1 209 ? -0.952 -7.360 14.488 1.00 91.00 209 GLU A O 1
ATOM 1660 N N . LEU A 1 210 ? -1.794 -6.867 12.482 1.00 90.38 210 LEU A N 1
ATOM 1661 C CA . LEU A 1 210 ? -2.892 -6.061 13.021 1.00 90.38 210 LEU A CA 1
ATOM 1662 C C . LEU A 1 210 ? -4.080 -6.891 13.523 1.00 90.38 210 LEU A C 1
ATOM 1664 O O . LEU A 1 210 ? -4.808 -6.433 14.402 1.00 90.38 210 LEU A O 1
ATOM 1668 N N . ALA A 1 211 ? -4.326 -8.064 12.935 1.00 87.56 211 ALA A N 1
ATOM 1669 C CA . ALA A 1 211 ? -5.546 -8.838 13.168 1.00 87.56 211 ALA A CA 1
ATOM 1670 C C . ALA A 1 211 ? -5.329 -10.168 13.897 1.00 87.56 211 ALA A C 1
ATOM 1672 O O . ALA A 1 211 ? -6.314 -10.769 14.325 1.00 87.56 211 ALA A O 1
ATOM 1673 N N . TYR A 1 212 ? -4.088 -10.653 13.998 1.00 80.88 212 TYR A N 1
ATOM 1674 C CA . TYR A 1 212 ? -3.774 -11.977 14.549 1.00 80.88 212 TYR A CA 1
ATOM 1675 C C . TYR A 1 212 ? -2.613 -11.977 15.552 1.00 80.88 212 TYR A C 1
ATOM 1677 O O . TYR A 1 212 ? -2.357 -13.018 16.159 1.00 80.88 212 TYR A O 1
ATOM 1685 N N . ALA A 1 213 ? -1.887 -10.867 15.721 1.00 66.56 213 ALA A N 1
ATOM 1686 C CA . ALA A 1 213 ? -0.934 -10.746 16.818 1.00 66.56 213 ALA A CA 1
ATOM 1687 C C . ALA A 1 213 ? -1.699 -10.635 18.145 1.00 66.56 213 ALA A C 1
ATOM 1689 O O . ALA A 1 213 ? -2.693 -9.915 18.205 1.00 66.56 213 ALA A O 1
ATOM 1690 N N . ASP A 1 214 ? -1.229 -11.319 19.197 1.00 56.06 214 ASP A N 1
ATOM 1691 C CA . ASP A 1 214 ? -1.790 -11.194 20.549 1.00 56.06 214 ASP A CA 1
ATOM 1692 C C . ASP A 1 214 ? -1.883 -9.700 20.910 1.00 56.06 214 ASP A C 1
ATOM 1694 O O . ASP A 1 214 ? -0.856 -9.029 21.074 1.00 56.06 214 ASP A O 1
ATOM 1698 N N . ALA A 1 215 ? -3.105 -9.165 21.003 1.00 39.44 215 ALA A N 1
ATOM 1699 C CA . ALA A 1 215 ? -3.333 -7.746 21.236 1.00 39.44 215 ALA A CA 1
ATOM 1700 C C . ALA A 1 215 ? -2.545 -7.253 22.462 1.00 39.44 215 ALA A C 1
ATOM 1702 O O . ALA A 1 215 ? -2.748 -7.725 23.587 1.00 39.44 215 ALA A O 1
ATOM 1703 N N . GLN A 1 216 ? -1.673 -6.251 22.282 1.00 34.34 216 GLN A N 1
ATOM 1704 C CA . GLN A 1 216 ? -1.220 -5.477 23.435 1.00 34.34 216 GLN A CA 1
ATOM 1705 C C . GLN A 1 216 ? -2.456 -4.809 24.054 1.00 34.34 216 GLN A C 1
ATOM 1707 O O . GLN A 1 216 ? -3.187 -4.115 23.342 1.00 34.34 216 GLN A O 1
ATOM 1712 N N . PRO A 1 217 ? -2.719 -4.994 25.361 1.00 29.88 217 PRO A N 1
ATOM 1713 C CA . PRO A 1 217 ? -3.856 -4.346 25.990 1.00 29.88 217 PRO A CA 1
ATOM 1714 C C . PRO A 1 217 ? -3.704 -2.822 25.869 1.00 29.88 217 PRO A C 1
ATOM 1716 O O . PRO A 1 217 ? -2.579 -2.317 25.969 1.00 29.88 217 PRO A O 1
ATOM 1719 N N . PRO A 1 218 ? -4.811 -2.078 25.674 1.00 33.56 218 PRO A N 1
ATOM 1720 C CA . PRO A 1 218 ? -4.764 -0.625 25.620 1.00 33.56 218 PRO A CA 1
ATOM 1721 C C . PRO A 1 218 ? -4.075 -0.102 26.878 1.00 33.56 218 PRO A C 1
ATOM 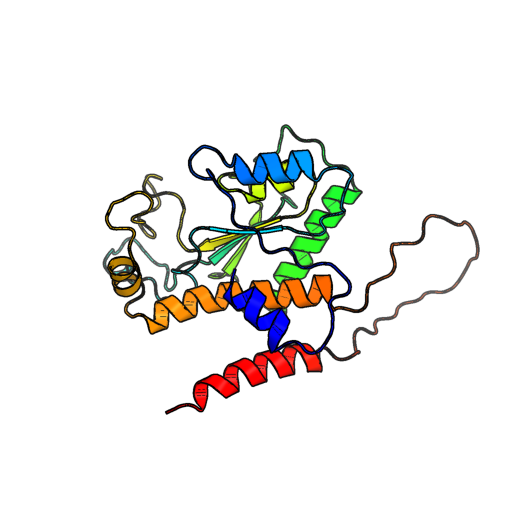1723 O O . PRO A 1 218 ? -4.331 -0.600 27.979 1.00 33.56 218 PRO A O 1
ATOM 1726 N N . ALA A 1 219 ? -3.181 0.874 26.702 1.00 34.22 219 ALA A N 1
ATOM 1727 C CA . ALA A 1 219 ? -2.463 1.506 27.798 1.00 34.22 219 ALA A CA 1
ATOM 1728 C C . ALA A 1 219 ? -3.468 1.911 28.884 1.00 34.22 219 ALA A C 1
ATOM 1730 O O . ALA A 1 219 ? -4.329 2.765 28.665 1.00 34.22 219 ALA A O 1
ATOM 1731 N N . ALA A 1 220 ? -3.394 1.231 30.029 1.00 33.72 220 ALA A N 1
ATOM 1732 C CA . ALA A 1 220 ? -4.271 1.499 31.150 1.00 33.72 220 ALA A CA 1
ATOM 1733 C C . ALA A 1 220 ? -4.068 2.955 31.575 1.00 33.72 220 ALA A C 1
ATOM 1735 O O . ALA A 1 220 ? -2.950 3.373 31.887 1.00 33.72 220 ALA A O 1
ATOM 1736 N N . GLY A 1 221 ? -5.161 3.715 31.534 1.00 30.94 221 GLY A N 1
ATOM 1737 C CA . GLY A 1 221 ? -5.217 5.070 32.047 1.00 30.94 221 GLY A CA 1
ATOM 1738 C C . GLY A 1 221 ? -4.768 5.132 33.504 1.00 30.94 221 GLY A C 1
ATOM 1739 O O . GLY A 1 221 ? -4.927 4.176 34.262 1.00 30.94 221 GLY A O 1
ATOM 1740 N N . ASP A 1 222 ? -4.189 6.285 33.826 1.00 36.69 222 ASP A N 1
ATOM 1741 C CA . ASP A 1 222 ? -3.723 6.747 35.130 1.00 36.69 222 ASP A CA 1
ATOM 1742 C C . ASP A 1 222 ? -4.394 6.057 36.327 1.00 36.69 222 ASP A C 1
ATOM 1744 O O . ASP A 1 222 ? -5.577 6.265 36.590 1.00 36.69 222 ASP A O 1
ATOM 1748 N N . ASP A 1 223 ? -3.593 5.356 37.132 1.00 31.61 223 ASP A N 1
ATOM 1749 C CA . ASP A 1 223 ? -3.870 5.262 38.558 1.00 31.61 223 ASP A CA 1
ATOM 1750 C C . ASP A 1 223 ? -2.587 5.421 39.374 1.00 31.61 223 ASP A C 1
ATOM 1752 O O . ASP A 1 223 ? -1.573 4.733 39.224 1.00 31.61 223 ASP A O 1
ATOM 1756 N N . ARG A 1 224 ? -2.639 6.438 40.229 1.00 33.38 224 ARG A N 1
ATOM 1757 C CA . ARG A 1 224 ? -1.540 6.937 41.042 1.00 33.38 224 ARG A CA 1
ATOM 1758 C C . ARG A 1 224 ? -1.110 5.908 42.085 1.00 33.38 224 ARG A C 1
ATOM 1760 O O . ARG A 1 224 ? -1.895 5.513 42.938 1.00 33.38 224 ARG A O 1
ATOM 1767 N N . GLY A 1 225 ? 0.202 5.690 42.146 1.00 30.69 225 GLY A N 1
ATOM 1768 C CA . GLY A 1 225 ? 0.917 5.501 43.406 1.00 30.69 225 GLY A CA 1
ATOM 1769 C C . GLY A 1 225 ? 1.231 4.061 43.800 1.00 30.69 225 GLY A C 1
ATOM 1770 O O . GLY A 1 225 ? 0.475 3.422 44.516 1.00 30.69 225 GLY A O 1
ATOM 1771 N N . SER A 1 226 ? 2.444 3.616 43.477 1.00 26.84 226 SER A N 1
ATOM 1772 C CA . SER A 1 226 ? 3.279 2.822 44.387 1.00 26.84 226 SER A CA 1
ATOM 1773 C C . SER A 1 226 ? 4.686 2.723 43.805 1.00 26.84 226 SER A C 1
ATOM 1775 O O . SER A 1 226 ? 4.884 2.337 42.656 1.00 26.84 226 SER A O 1
ATOM 1777 N N . ALA A 1 227 ? 5.665 3.145 44.595 1.00 32.44 227 ALA A N 1
ATOM 1778 C CA . ALA A 1 227 ? 7.064 3.207 44.223 1.00 32.44 227 ALA A CA 1
ATOM 1779 C C . ALA A 1 227 ? 7.680 1.812 44.020 1.00 32.44 227 ALA A C 1
ATOM 1781 O O . ALA A 1 227 ? 7.460 0.898 44.810 1.00 32.44 227 ALA A O 1
ATOM 1782 N N . GLY A 1 228 ? 8.566 1.715 43.026 1.00 33.12 228 GLY A N 1
ATOM 1783 C CA . GLY A 1 228 ? 9.632 0.718 42.999 1.00 33.12 228 GLY A CA 1
ATOM 1784 C C . GLY A 1 228 ? 9.286 -0.608 42.331 1.00 33.12 228 GLY A C 1
ATOM 1785 O O . GLY A 1 228 ? 9.116 -1.621 43.002 1.00 33.12 228 GLY A O 1
ATOM 1786 N N . ARG A 1 229 ? 9.350 -0.637 40.997 1.00 26.19 229 ARG A N 1
ATOM 1787 C CA . ARG A 1 229 ? 9.917 -1.786 40.280 1.00 26.19 229 ARG A CA 1
ATOM 1788 C C . ARG A 1 229 ? 10.295 -1.392 38.858 1.00 26.19 229 ARG A C 1
ATOM 1790 O O . ARG A 1 229 ? 9.451 -1.251 37.986 1.00 26.19 229 ARG A O 1
ATOM 1797 N N . THR A 1 230 ? 11.595 -1.227 38.650 1.00 35.38 230 THR A N 1
ATOM 1798 C CA . THR A 1 230 ? 12.238 -1.329 37.343 1.00 35.38 230 THR A CA 1
ATOM 1799 C C . THR A 1 230 ? 11.762 -2.621 36.678 1.00 35.38 230 THR A C 1
ATOM 1801 O O . THR A 1 230 ? 12.133 -3.707 37.121 1.00 35.38 230 THR A O 1
ATOM 1804 N N . VAL A 1 231 ? 10.926 -2.515 35.646 1.00 26.52 231 VAL A N 1
ATOM 1805 C CA . VAL A 1 231 ? 10.625 -3.629 34.741 1.00 26.52 231 VAL A CA 1
ATOM 1806 C C . VAL A 1 231 ? 11.230 -3.273 33.395 1.00 26.52 231 VAL A C 1
ATOM 1808 O O . VAL A 1 231 ? 10.600 -2.696 32.517 1.00 26.52 231 VAL A O 1
ATOM 1811 N N . LEU A 1 232 ? 12.517 -3.588 33.292 1.00 31.17 232 LEU A N 1
ATOM 1812 C CA . LEU A 1 232 ? 13.178 -3.852 32.030 1.00 31.17 232 LEU A CA 1
ATOM 1813 C C . LEU A 1 232 ? 12.871 -5.321 31.692 1.00 31.17 232 LEU A C 1
ATOM 1815 O O . LEU A 1 232 ? 13.416 -6.225 32.319 1.00 31.17 232 LEU A O 1
ATOM 1819 N N . ALA A 1 233 ? 11.957 -5.544 30.755 1.00 26.89 233 ALA A N 1
ATOM 1820 C CA . ALA A 1 233 ? 11.713 -6.818 30.078 1.00 26.89 233 ALA A CA 1
ATOM 1821 C C . ALA A 1 233 ? 11.112 -6.430 28.715 1.00 26.89 233 ALA A C 1
ATOM 1823 O O . ALA A 1 233 ? 9.971 -5.997 28.668 1.00 26.89 233 ALA A O 1
ATOM 1824 N N . LEU A 1 234 ? 11.821 -6.381 27.581 1.00 30.98 234 LEU A N 1
ATOM 1825 C CA . LEU A 1 234 ? 12.847 -7.293 27.065 1.00 30.98 234 LEU A CA 1
ATOM 1826 C C . LEU A 1 234 ? 12.451 -8.759 27.252 1.00 30.98 234 LEU A C 1
ATOM 1828 O O . LEU A 1 234 ? 13.092 -9.523 27.967 1.00 30.98 234 LEU A O 1
ATOM 1832 N N . LEU A 1 235 ? 11.341 -9.110 26.602 1.00 27.16 235 LEU A N 1
ATOM 1833 C CA . LEU A 1 235 ? 10.966 -10.481 26.273 1.00 27.16 235 LEU A CA 1
ATOM 1834 C C . LEU A 1 235 ? 10.010 -10.481 25.066 1.00 27.16 235 LEU A C 1
ATOM 1836 O O . LEU A 1 235 ? 8.854 -10.866 25.163 1.00 27.16 235 LEU A O 1
ATOM 1840 N N . VAL A 1 236 ? 10.516 -10.045 23.907 1.00 31.25 236 VAL A N 1
ATOM 1841 C CA . VAL A 1 236 ? 9.951 -10.430 22.602 1.00 31.25 236 VAL A CA 1
ATOM 1842 C C . VAL A 1 236 ? 10.686 -11.694 22.163 1.00 31.25 236 VAL A C 1
ATOM 1844 O O . VAL A 1 236 ? 11.592 -11.655 21.342 1.00 31.25 236 VAL A O 1
ATOM 1847 N N . ILE A 1 237 ? 10.359 -12.819 22.797 1.00 36.97 237 ILE A N 1
ATOM 1848 C CA . ILE A 1 237 ? 10.610 -14.156 22.248 1.00 36.97 237 ILE A CA 1
ATOM 1849 C C . ILE A 1 237 ? 9.374 -14.989 22.581 1.00 36.97 237 ILE A C 1
ATOM 1851 O O . ILE A 1 237 ? 9.344 -15.746 23.547 1.00 36.97 237 ILE A O 1
ATOM 1855 N N . ALA A 1 238 ? 8.338 -14.815 21.768 1.00 31.66 238 ALA A N 1
ATOM 1856 C CA . ALA A 1 238 ? 7.245 -15.762 21.637 1.00 31.66 238 ALA A CA 1
ATOM 1857 C C . ALA A 1 238 ? 6.827 -15.814 20.159 1.00 31.66 238 ALA A C 1
ATOM 1859 O O . ALA A 1 238 ? 5.842 -15.239 19.734 1.00 31.66 238 ALA A O 1
ATOM 1860 N N . VAL A 1 239 ? 7.654 -16.512 19.376 1.00 36.19 239 VAL A N 1
ATOM 1861 C CA . VAL A 1 239 ? 7.234 -17.290 18.203 1.00 36.19 239 VAL A CA 1
ATOM 1862 C C . VAL A 1 239 ? 6.568 -16.503 17.055 1.00 36.19 239 VAL A C 1
ATOM 1864 O O . VAL A 1 239 ? 5.498 -16.860 16.578 1.00 36.19 239 VAL A O 1
ATOM 1867 N N . ALA A 1 240 ? 7.338 -15.613 16.422 1.00 35.69 240 ALA A N 1
ATOM 1868 C CA . ALA A 1 240 ? 7.201 -15.298 14.989 1.00 35.69 240 ALA A CA 1
ATOM 1869 C C . ALA A 1 240 ? 7.612 -16.487 14.076 1.00 35.69 240 ALA A C 1
ATOM 1871 O O . ALA A 1 240 ? 7.989 -16.313 12.924 1.00 35.69 240 ALA A O 1
ATOM 1872 N N . VAL A 1 241 ? 7.575 -17.728 14.579 1.00 37.28 241 VAL A N 1
ATOM 1873 C CA . VAL A 1 241 ? 7.878 -18.932 13.787 1.00 37.28 241 VAL A CA 1
ATOM 1874 C C . VAL A 1 241 ? 6.639 -19.391 13.023 1.00 37.28 241 VAL A C 1
ATOM 1876 O O . VAL A 1 241 ? 6.788 -19.996 11.973 1.00 37.28 241 VAL A O 1
ATOM 1879 N N . ALA A 1 242 ? 5.420 -19.072 13.475 1.00 39.91 242 ALA A N 1
ATOM 1880 C CA . ALA A 1 242 ? 4.211 -19.423 12.729 1.00 39.91 242 ALA A CA 1
ATOM 1881 C C . ALA A 1 242 ? 4.049 -18.554 11.468 1.00 39.91 242 ALA A C 1
ATOM 1883 O O . ALA A 1 242 ? 3.873 -19.104 10.386 1.00 39.91 242 ALA A O 1
ATOM 1884 N N . GLY A 1 243 ? 4.206 -17.228 11.580 1.00 37.28 243 GLY A N 1
ATOM 1885 C CA . GLY A 1 243 ? 4.129 -16.304 10.439 1.00 37.28 243 GLY A CA 1
ATOM 1886 C C . GLY A 1 243 ? 5.239 -16.535 9.409 1.00 37.28 243 GLY A C 1
ATOM 1887 O O . GLY A 1 243 ? 4.954 -16.715 8.226 1.00 37.28 243 GLY A O 1
ATOM 1888 N N . VAL A 1 244 ? 6.494 -16.664 9.861 1.00 41.94 244 VAL A N 1
ATOM 1889 C CA . VAL A 1 244 ? 7.638 -16.959 8.979 1.00 41.94 244 VAL A CA 1
ATOM 1890 C C . VAL A 1 244 ? 7.540 -18.366 8.385 1.00 41.94 244 VAL A C 1
ATOM 1892 O O . VAL A 1 244 ? 7.820 -18.540 7.203 1.00 41.94 244 VAL A O 1
ATOM 1895 N N . ALA A 1 245 ? 7.085 -19.382 9.130 1.00 41.12 245 ALA A N 1
ATOM 1896 C CA . ALA A 1 245 ? 6.887 -20.713 8.551 1.00 41.12 245 ALA A CA 1
ATOM 1897 C C . ALA A 1 245 ? 5.758 -20.739 7.515 1.00 41.12 245 ALA A C 1
ATOM 1899 O O . ALA A 1 245 ? 5.876 -21.494 6.555 1.00 41.12 245 ALA A O 1
ATOM 1900 N N . VAL A 1 246 ? 4.702 -19.929 7.668 1.00 50.47 246 VAL A N 1
ATOM 1901 C CA . VAL A 1 246 ? 3.623 -19.787 6.673 1.00 50.47 246 VAL A CA 1
ATOM 1902 C C . VAL A 1 246 ? 4.131 -19.076 5.412 1.00 50.47 246 VAL A C 1
ATOM 1904 O O . VAL A 1 246 ? 3.940 -19.604 4.318 1.00 50.47 246 VAL A O 1
ATOM 1907 N N . LEU A 1 247 ? 4.880 -17.977 5.550 1.00 44.56 247 LEU A N 1
ATOM 1908 C CA . LEU A 1 247 ? 5.524 -17.260 4.434 1.00 44.56 247 LEU A CA 1
ATOM 1909 C C . LEU A 1 247 ? 6.572 -18.119 3.697 1.00 44.56 247 LEU A C 1
ATOM 1911 O O . LEU A 1 247 ? 6.628 -18.144 2.465 1.00 44.56 247 LEU A O 1
ATOM 1915 N N . VAL A 1 248 ? 7.364 -18.903 4.435 1.00 43.72 248 VAL A N 1
ATOM 1916 C CA . VAL A 1 248 ? 8.356 -19.833 3.870 1.00 43.72 248 VAL A CA 1
ATOM 1917 C C . VAL A 1 248 ? 7.683 -21.038 3.201 1.00 43.72 248 VAL A C 1
ATOM 1919 O O . VAL A 1 248 ? 8.107 -21.435 2.112 1.00 43.72 248 VAL A O 1
ATOM 1922 N N . ARG A 1 249 ? 6.606 -21.603 3.776 1.00 44.75 249 ARG A N 1
ATOM 1923 C CA . ARG A 1 249 ? 5.815 -22.666 3.117 1.00 44.75 249 ARG A CA 1
ATOM 1924 C C . ARG A 1 249 ? 5.151 -22.165 1.843 1.00 44.75 249 ARG A C 1
ATOM 1926 O O . ARG A 1 249 ? 5.107 -22.906 0.863 1.00 44.75 249 ARG A O 1
ATOM 1933 N N . TRP A 1 250 ? 4.672 -20.925 1.852 1.00 50.12 250 TRP A N 1
ATOM 1934 C CA . TRP A 1 250 ? 4.090 -20.277 0.687 1.00 50.12 250 TRP A CA 1
ATOM 1935 C C . TRP A 1 250 ? 5.118 -20.136 -0.454 1.00 50.12 250 TRP A C 1
ATOM 1937 O O . TRP A 1 250 ? 4.839 -20.555 -1.581 1.00 50.12 250 TRP A O 1
ATOM 1947 N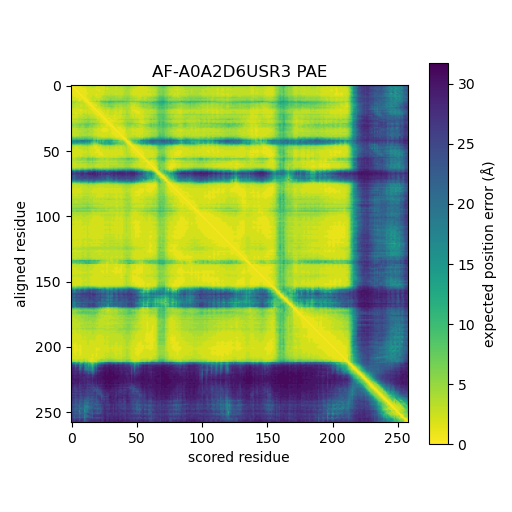 N . ARG A 1 251 ? 6.359 -19.706 -0.162 1.00 43.66 251 ARG A N 1
ATOM 1948 C CA . ARG A 1 251 ? 7.457 -19.696 -1.155 1.00 43.66 251 ARG A CA 1
ATOM 1949 C C . ARG A 1 251 ? 7.826 -21.099 -1.661 1.00 43.66 251 ARG A C 1
ATOM 1951 O O . ARG A 1 251 ? 8.044 -21.283 -2.858 1.00 43.66 251 ARG A O 1
ATOM 1958 N N . GLN A 1 252 ? 7.879 -22.101 -0.782 1.00 42.25 252 GLN A N 1
ATOM 1959 C CA . GLN A 1 252 ? 8.280 -23.469 -1.149 1.00 42.25 252 GLN A CA 1
ATOM 1960 C C . GLN A 1 252 ? 7.205 -24.238 -1.938 1.00 42.25 252 GLN A C 1
ATOM 1962 O O . GLN A 1 252 ? 7.547 -25.045 -2.800 1.00 42.25 252 GLN A O 1
ATOM 1967 N N . GLY A 1 253 ? 5.915 -23.967 -1.708 1.00 41.88 253 GLY A N 1
ATOM 1968 C CA . GLY A 1 253 ? 4.811 -24.609 -2.432 1.00 41.88 253 GLY A CA 1
ATOM 1969 C C . GLY A 1 253 ? 4.745 -24.253 -3.923 1.00 41.88 253 GLY A C 1
ATOM 1970 O O . GLY A 1 253 ? 4.288 -25.065 -4.725 1.00 41.88 253 GLY A O 1
ATOM 1971 N N . ARG A 1 254 ? 5.252 -23.075 -4.319 1.00 48.44 254 ARG A N 1
ATOM 1972 C CA . ARG A 1 254 ? 5.267 -22.620 -5.723 1.00 48.44 254 ARG A CA 1
ATOM 1973 C C . ARG A 1 254 ? 6.492 -23.064 -6.524 1.00 48.44 254 ARG A C 1
ATOM 1975 O O . ARG A 1 254 ? 6.375 -23.219 -7.732 1.00 48.44 254 ARG A O 1
ATOM 1982 N N . GLN A 1 255 ? 7.633 -23.331 -5.883 1.00 41.88 255 GLN A N 1
ATOM 1983 C CA . GLN A 1 255 ? 8.811 -23.884 -6.575 1.00 41.88 255 GLN A CA 1
ATOM 1984 C C . GLN A 1 255 ? 8.678 -25.382 -6.909 1.00 41.88 255 GLN A C 1
ATOM 1986 O O . GLN A 1 255 ? 9.502 -25.920 -7.642 1.00 41.88 255 GLN A O 1
ATOM 1991 N N . ALA A 1 256 ? 7.653 -26.061 -6.383 1.00 36.38 256 ALA A N 1
ATOM 1992 C CA . ALA A 1 256 ? 7.482 -27.510 -6.495 1.00 36.38 256 ALA A CA 1
ATOM 1993 C C . ALA A 1 256 ? 6.407 -27.969 -7.503 1.00 36.38 256 ALA A C 1
ATOM 1995 O O . ALA A 1 256 ? 6.062 -29.150 -7.506 1.00 36.38 256 ALA A O 1
ATOM 1996 N N . SER A 1 257 ? 5.876 -27.086 -8.356 1.00 32.38 257 SER A N 1
ATOM 1997 C CA . SER A 1 257 ? 4.974 -27.496 -9.446 1.00 32.38 257 SER A CA 1
ATOM 1998 C C . SER A 1 257 ? 5.704 -27.420 -10.797 1.00 32.38 257 SER A C 1
ATOM 2000 O O . SER A 1 257 ? 6.211 -26.344 -11.114 1.00 32.38 257 SER A O 1
ATOM 2002 N N . PRO A 1 258 ? 5.820 -28.538 -11.544 1.00 41.97 258 PRO A N 1
ATOM 2003 C CA . PRO A 1 258 ? 6.462 -28.577 -12.859 1.00 41.97 258 PRO A CA 1
ATOM 2004 C C . PRO A 1 258 ? 5.662 -27.851 -13.946 1.00 41.97 258 PRO A C 1
ATOM 2006 O O . PRO A 1 258 ? 4.421 -27.750 -13.810 1.00 41.97 258 PRO A O 1
#

Secondary structure (DSSP, 8-state):
-HHHHHHHHHT--SPPSS-------SSGGGTSHHHHHHHHHHTTT-----EEEESS-SS-TTSB-TTTTSTT---SB--EEEEES-SS--GGGTT----HHHHHHHHHHHHHHHIIIIIIS---TTTEEEEE--S--STHHHHHTTT--EEEEEES-S-TT-TT--S----TTSTT-SHHHHHHHHSSHHHHHHHHHHHHHHHHHHHHHHHTS-PPPP-------------------S-THHHHHHHHHHHHHHHT--

Radius of gyration: 20.1 Å; Cα contacts (8 Å, |Δi|>4): 334; chains: 1; bounding box: 42×50×68 Å

Mean predicted aligned error: 11.15 Å

Nearest PDB structures (foldseek):
  1tkj-assembly1_A  TM=6.904E-01  e=7.533E-05  Streptomyces griseus
  8gym-assembly1_e  TM=2.083E-01  e=6.661E+00  Tetrahymena thermophila SB210

Sequence (258 aa):
MLELARYFTQEVAAQPEVSLVFGAWDSEEEGGQGAQLFVESARGNATVLANLNFDMFGLSYPVPNRASLSPLCDEEFFKLYLYTSPVEDFSGYADYEYDNQTRANFSMLRKALEQVAYDYLELPPEWVLAIDDTETNSDQAAFIRVGIPAIWFRGMHEYAWQEDDGCEQTFKHFSTDRLESLELIAGSHANLLAGFQTGLDIASGLVTELAYADAQPPAAGDDRGSAGRTVLALLVIAVAVAGVAVLVRWRQGRQASP

Foldseek 3Di:
DVVLVCCCVPVPPDDWQDDDDDDDAPCFVVPLVRLLVCLVVCPPVDDALEAEAEDAFQQAPPQAQPLVVDPLDDGGGWAKEKAKLDQDDCQLPVVADDDPVLSVSRVVLLVLLCCQQCVQVVHDCVRYPHHHPNPCSGSQVSQSSVSHIYIYTHTFDDDLPPPNDPRRNDCVPHPCPDDVNLCVRSVHPVSSVVRVVSSSSSVSSSCCCVTPPPDDPPDDDDDDDDDDDDDPDDDPPDDPPVVSVSVVVVVVVVVPDD

pLDDT: mean 78.25, std 22.8, range [26.19, 98.19]